Protein AF-A0A3M1A1V9-F1 (afdb_monomer_lite)

Secondary structure (DSSP, 8-state):
---EEEES------HHHHHHHHHTT--EEEE-TT-SS-EEE-PPPP--SS-HHHHHHHHHH-HHHHHHHHHHHHHHHHHHTTTT----PPPPSS--HHHHHHHHHHHHHHHHHHHHHHHT-TT--TTSSSHHHHHHHHHHHHHHHHHHHHHHHTT--TT--SSS--SSS-HHHHHHHHHHHHHHHHHHHHHHHHSSSTTT-TTHHHHHHHHHHHHHHSEEEETTTTEEEEHHHHHHHHHHHHHHHHTTSSSS-----------SPPP--S---SEEEPSSSTHHHHHHHHHHHHHHHHS---

Radius of gyration: 19.52 Å; chains: 1; bounding box: 45×52×50 Å

Foldseek 3Di:
DAAAEAAEDDDDDDPVNLVVCQVVQHKYWYYYPPDPAIDIRGHDFDPDPQQLAVLLVVLQVDQLSLLQLLQQLLVLLVVLQCLQVVDADGDDSPDGLVVSVVSVVVVVVVSQCSLCVVLVNNPDGLPDDFLLNVLLVLVLSVQLRLLVSLCRVLRYQQQRASNDDRDPHSRNSVSLSSSNSSVLSLLLSVLSVVDDPSRPDNCSSVVSVVSVVVQQQAWAAWQQQRFTDGVSQQSNVQSQLSSCVSSVVDPGRHRTHRDADDPDDHDDGPDDTPGGHDDPDCSNVVNNVRNVVVVVSSHPPD

Sequence (302 aa):
MSSIMIYGDYGQLPANILEHICKKGIPIIIHRRNVAKPIYICSPLRADIQDTISKQMIFRANGHKVRHIARQIIKAKFKAMKWLIPNYELPTKEMTLKEIRQLEALHAKRYWSEYYKKLGFKKSKRRENGMIASSLNALSKFLSGIVLRWITYHHLSPFHGFLHVTTDYPALVYDLMEPYRGHFELIAFKQFKTVKDPDQNKGVVGMVINAAKEGLNENIYTGLTRQIVTRHELYHGIVLSLKNYLLGNQRSFMIPTVDQPNGGRPKKVCFRLYGRQAGKTDFWQKAREAADAENKRNSLSE

Structure (mmCIF, N/CA/C/O backbone):
data_AF-A0A3M1A1V9-F1
#
_entry.id   AF-A0A3M1A1V9-F1
#
loop_
_atom_site.group_PDB
_atom_site.id
_atom_site.type_symbol
_atom_site.label_atom_id
_atom_site.label_alt_id
_atom_site.label_comp_id
_atom_site.label_asym_id
_atom_site.label_entity_id
_atom_site.label_seq_id
_atom_site.pdbx_PDB_ins_code
_atom_site.Cartn_x
_atom_site.Cartn_y
_atom_site.Cartn_z
_atom_site.occupancy
_atom_site.B_iso_or_equiv
_atom_site.auth_seq_id
_atom_site.auth_comp_id
_atom_site.auth_asym_id
_atom_site.auth_atom_id
_atom_site.pdbx_PDB_model_num
ATOM 1 N N . MET A 1 1 ? -3.072 -16.835 -5.367 1.00 53.12 1 MET A N 1
ATOM 2 C CA . MET A 1 1 ? -1.791 -17.496 -5.011 1.00 53.12 1 MET A CA 1
ATOM 3 C C . MET A 1 1 ? -1.391 -17.086 -3.594 1.00 53.12 1 MET A C 1
ATOM 5 O O . MET A 1 1 ? -1.541 -15.912 -3.271 1.00 53.12 1 MET A O 1
ATOM 9 N N . SER A 1 2 ? -0.946 -18.023 -2.751 1.00 67.75 2 SER A N 1
ATOM 10 C CA . SER A 1 2 ? -0.776 -17.852 -1.290 1.00 67.75 2 SER A CA 1
ATOM 11 C C . SER A 1 2 ? 0.700 -17.682 -0.883 1.00 67.75 2 SER A C 1
ATOM 13 O O . SER A 1 2 ? 1.586 -18.032 -1.653 1.00 67.75 2 SER A O 1
ATOM 15 N N . SER A 1 3 ? 0.976 -17.108 0.293 1.00 80.06 3 SER A N 1
ATOM 16 C CA . SER A 1 3 ? 2.296 -17.137 0.959 1.00 80.06 3 SER A CA 1
ATOM 17 C C . SER A 1 3 ? 2.170 -17.870 2.292 1.00 80.06 3 SER A C 1
ATOM 19 O O . SER A 1 3 ? 1.064 -17.977 2.825 1.00 80.06 3 SER A O 1
ATOM 21 N N . ILE A 1 4 ? 3.287 -18.365 2.829 1.00 85.12 4 ILE A N 1
ATOM 22 C CA . ILE A 1 4 ? 3.311 -19.036 4.132 1.00 85.12 4 ILE A CA 1
ATOM 23 C C . ILE A 1 4 ? 3.975 -18.094 5.134 1.00 85.12 4 ILE A C 1
ATOM 25 O O . ILE A 1 4 ? 5.157 -17.776 5.011 1.00 85.12 4 ILE A O 1
ATOM 29 N N . MET A 1 5 ? 3.207 -17.625 6.118 1.00 85.19 5 MET A N 1
ATOM 30 C CA . MET A 1 5 ? 3.736 -16.849 7.237 1.00 85.19 5 MET A CA 1
ATOM 31 C C . MET A 1 5 ? 3.787 -17.731 8.479 1.00 85.19 5 MET A C 1
ATOM 33 O O . MET A 1 5 ? 2.753 -18.186 8.961 1.00 85.19 5 MET A O 1
ATOM 37 N N . ILE A 1 6 ? 4.989 -17.934 9.002 1.00 87.44 6 ILE A N 1
ATOM 38 C CA . ILE A 1 6 ? 5.239 -18.645 10.251 1.00 87.44 6 ILE A CA 1
ATOM 39 C C . ILE A 1 6 ? 5.475 -17.587 11.324 1.00 87.44 6 ILE A C 1
ATOM 41 O O . ILE A 1 6 ? 6.457 -16.846 11.265 1.00 87.44 6 ILE A O 1
ATOM 45 N 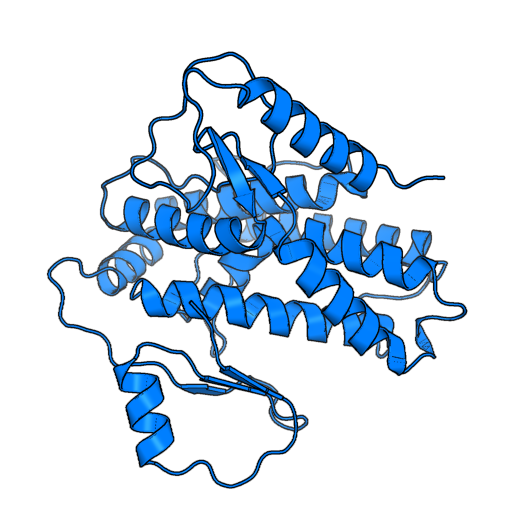N . TYR A 1 7 ? 4.551 -17.475 12.275 1.00 81.62 7 TYR A N 1
ATOM 46 C CA . TYR A 1 7 ? 4.603 -16.474 13.338 1.00 81.62 7 TYR A CA 1
ATOM 47 C C . TYR A 1 7 ? 4.759 -17.141 14.703 1.00 81.62 7 TYR A C 1
ATOM 49 O O . TYR A 1 7 ? 3.934 -17.966 15.080 1.00 81.62 7 TYR A O 1
ATOM 57 N N . GLY A 1 8 ? 5.775 -16.728 15.460 1.00 80.25 8 GLY A N 1
ATOM 58 C CA . GLY A 1 8 ? 6.066 -17.269 16.785 1.00 80.25 8 GLY A CA 1
ATOM 59 C C . GLY A 1 8 ? 7.116 -18.373 16.748 1.00 80.25 8 GLY A C 1
ATOM 60 O O . GLY A 1 8 ? 8.060 -18.312 15.955 1.00 80.25 8 GLY A O 1
ATOM 61 N N . ASP A 1 9 ? 6.978 -19.326 17.665 1.00 79.94 9 ASP A N 1
ATOM 62 C CA . ASP A 1 9 ? 7.854 -20.489 17.731 1.00 79.94 9 ASP A CA 1
ATOM 63 C C . ASP A 1 9 ? 7.359 -21.582 16.777 1.00 79.94 9 ASP A C 1
ATOM 65 O O . ASP A 1 9 ? 6.155 -21.721 16.556 1.00 79.94 9 ASP A O 1
ATOM 69 N N . TYR A 1 10 ? 8.280 -22.313 16.160 1.00 82.44 10 TYR A N 1
ATOM 70 C CA . TYR A 1 10 ? 7.957 -23.348 15.177 1.00 82.44 10 TYR A CA 1
ATOM 71 C C . TYR A 1 10 ? 8.987 -24.476 15.238 1.00 82.44 10 TYR A C 1
ATOM 73 O O . TYR A 1 10 ? 10.160 -24.235 15.526 1.00 82.44 10 TYR A O 1
ATOM 81 N N . GLY A 1 11 ? 8.537 -25.704 14.967 1.00 85.31 11 GLY A N 1
ATOM 82 C CA . GLY A 1 11 ? 9.391 -26.892 14.945 1.00 85.31 11 GLY A CA 1
ATOM 83 C C . GLY A 1 11 ? 10.348 -26.932 13.751 1.00 85.31 11 GLY A C 1
ATOM 84 O O . GLY A 1 11 ? 10.406 -26.012 12.935 1.00 85.31 11 GLY A O 1
ATOM 85 N N . GLN A 1 12 ? 11.102 -28.022 13.622 1.00 86.00 12 GLN A N 1
ATOM 86 C CA . GLN A 1 12 ? 11.970 -28.218 12.462 1.00 86.00 12 GLN A CA 1
ATOM 87 C C . GLN A 1 12 ? 11.138 -28.266 11.171 1.00 86.00 12 GLN A C 1
ATOM 89 O O . GLN A 1 12 ? 10.137 -28.976 11.097 1.00 86.00 12 GLN A O 1
ATOM 94 N N . LEU A 1 13 ? 11.556 -27.503 10.157 1.00 87.81 13 LEU A N 1
ATOM 95 C CA . LEU A 1 13 ? 10.987 -27.560 8.811 1.00 87.81 13 LEU A CA 1
ATOM 96 C C . LEU A 1 13 ? 11.847 -28.504 7.962 1.00 87.81 13 LEU A C 1
ATOM 98 O O . LEU A 1 13 ? 13.005 -28.170 7.698 1.00 87.81 13 LEU A O 1
ATOM 102 N N . PRO A 1 14 ? 11.313 -29.657 7.525 1.00 92.06 14 PRO A N 1
ATOM 103 C CA . PRO A 1 14 ? 12.025 -30.568 6.640 1.00 92.06 14 PRO A CA 1
ATOM 104 C C . PRO A 1 14 ? 12.518 -29.872 5.363 1.00 92.06 14 PRO A C 1
ATOM 106 O O . PRO A 1 14 ? 11.781 -29.107 4.732 1.00 92.06 14 PRO A O 1
ATOM 109 N N . ALA A 1 15 ? 13.758 -30.156 4.956 1.00 88.62 15 ALA A N 1
ATOM 110 C CA . ALA A 1 15 ? 14.378 -29.529 3.786 1.00 88.62 15 ALA A CA 1
ATOM 111 C C . ALA A 1 15 ? 13.583 -29.784 2.493 1.00 88.62 15 ALA A C 1
ATOM 113 O O . ALA A 1 15 ? 13.368 -28.865 1.706 1.00 88.62 15 ALA A O 1
ATOM 114 N N . ASN A 1 16 ? 13.049 -30.995 2.318 1.00 91.62 16 ASN A N 1
ATOM 115 C CA . ASN A 1 16 ? 12.210 -31.356 1.172 1.00 91.62 16 ASN A CA 1
ATOM 116 C C . ASN A 1 16 ? 10.932 -30.499 1.066 1.00 91.62 16 ASN A C 1
ATOM 118 O O . ASN A 1 16 ? 10.507 -30.160 -0.040 1.00 91.62 16 ASN A O 1
ATOM 122 N N . ILE A 1 17 ? 10.332 -30.106 2.195 1.00 89.75 17 ILE A N 1
ATOM 123 C CA . ILE A 1 17 ? 9.175 -29.203 2.222 1.00 89.75 17 ILE A CA 1
ATOM 124 C C . ILE A 1 17 ? 9.597 -27.801 1.776 1.00 89.75 17 ILE A C 1
ATOM 126 O O . ILE A 1 17 ? 8.945 -27.218 0.908 1.00 89.75 17 ILE A O 1
ATOM 130 N N . LEU A 1 18 ? 10.701 -27.274 2.317 1.00 88.00 18 LEU A N 1
ATOM 131 C CA . LEU A 1 18 ? 11.241 -25.967 1.923 1.00 88.00 18 LEU A CA 1
ATOM 132 C C . LEU A 1 18 ? 11.556 -25.926 0.423 1.00 88.00 18 LEU A C 1
ATOM 134 O O . LEU A 1 18 ? 11.154 -24.991 -0.268 1.00 88.00 18 LEU A O 1
ATOM 138 N N . GLU A 1 19 ? 12.203 -26.966 -0.101 1.00 85.38 19 GLU A N 1
ATOM 139 C CA . GLU A 1 19 ? 12.483 -27.099 -1.528 1.00 85.38 19 GLU A CA 1
ATOM 140 C C . GLU A 1 19 ? 11.210 -27.130 -2.369 1.00 85.38 19 GLU A C 1
ATOM 142 O O . GLU A 1 19 ? 11.144 -26.455 -3.396 1.00 85.38 19 GLU A O 1
ATOM 147 N N . HIS A 1 20 ? 10.191 -27.890 -1.957 1.00 86.50 20 HIS A N 1
ATOM 148 C CA . HIS A 1 20 ? 8.934 -27.961 -2.696 1.00 86.50 20 HIS A CA 1
ATOM 149 C C . HIS A 1 20 ? 8.231 -26.599 -2.727 1.00 86.50 20 HIS A C 1
ATOM 151 O O . HIS A 1 20 ? 7.786 -26.151 -3.785 1.00 86.50 20 HIS A O 1
ATOM 157 N N . ILE A 1 21 ? 8.189 -25.902 -1.590 1.00 86.31 21 ILE A N 1
ATOM 158 C CA . ILE A 1 21 ? 7.619 -24.557 -1.464 1.00 86.31 21 ILE A CA 1
ATOM 159 C C . ILE A 1 21 ? 8.374 -23.564 -2.368 1.00 86.31 21 ILE A C 1
ATOM 161 O O . ILE A 1 21 ? 7.750 -22.843 -3.155 1.00 86.31 21 ILE A O 1
ATOM 165 N N . CYS A 1 22 ? 9.710 -23.590 -2.342 1.00 81.75 22 CYS A N 1
ATOM 166 C CA . CYS A 1 22 ? 10.561 -22.770 -3.204 1.00 81.75 22 CYS A CA 1
ATOM 167 C C . CYS A 1 22 ? 10.384 -23.107 -4.694 1.00 81.75 22 CYS A C 1
ATOM 169 O O . CYS A 1 22 ? 10.270 -22.197 -5.515 1.00 81.75 22 CYS A O 1
ATOM 171 N N . LYS A 1 23 ? 10.291 -24.386 -5.075 1.00 81.44 23 LYS A N 1
ATOM 172 C CA . LYS A 1 23 ? 10.020 -24.809 -6.464 1.00 81.44 23 LYS A CA 1
ATOM 173 C C . LYS A 1 23 ? 8.667 -24.296 -6.965 1.00 81.44 23 LYS A C 1
ATOM 175 O O . LYS A 1 23 ? 8.531 -23.978 -8.143 1.00 81.44 23 LYS A O 1
ATOM 180 N N . LYS A 1 24 ? 7.677 -24.170 -6.076 1.00 81.19 24 LYS A N 1
ATOM 181 C CA . LYS A 1 24 ? 6.351 -23.609 -6.384 1.00 81.19 24 LYS A CA 1
ATOM 182 C C . LYS A 1 24 ? 6.307 -22.077 -6.385 1.00 81.19 24 LYS A C 1
ATOM 184 O O . LYS A 1 24 ? 5.248 -21.516 -6.655 1.00 81.19 24 LYS A O 1
ATOM 189 N N . GLY A 1 25 ? 7.417 -21.390 -6.105 1.00 74.50 25 GLY A N 1
ATOM 190 C CA . GLY A 1 25 ? 7.444 -19.925 -6.093 1.00 74.50 25 GLY A CA 1
ATOM 191 C C . GLY A 1 25 ? 6.727 -19.303 -4.893 1.00 74.50 25 GLY A C 1
ATOM 192 O O . GLY A 1 25 ? 6.352 -18.135 -4.961 1.00 74.50 25 GLY A O 1
ATOM 193 N N . ILE A 1 26 ? 6.475 -20.073 -3.829 1.00 81.81 26 ILE A N 1
ATOM 194 C CA . ILE A 1 26 ? 5.724 -19.626 -2.652 1.00 81.81 26 ILE A CA 1
ATOM 195 C C . ILE A 1 26 ? 6.720 -19.079 -1.620 1.00 81.81 26 ILE A C 1
ATOM 197 O O . ILE A 1 26 ? 7.543 -19.837 -1.117 1.00 81.81 26 ILE A O 1
ATOM 201 N N . PRO A 1 27 ? 6.670 -17.789 -1.257 1.00 83.94 27 PRO A N 1
ATOM 202 C CA . PRO A 1 27 ? 7.594 -17.243 -0.268 1.00 83.94 27 PRO A CA 1
ATOM 203 C C . PRO A 1 27 ? 7.210 -17.665 1.147 1.00 83.94 27 PRO A C 1
ATOM 205 O O . PRO A 1 27 ? 6.023 -17.661 1.505 1.00 83.94 27 PRO A O 1
ATOM 208 N N . ILE A 1 28 ? 8.227 -17.971 1.951 1.00 88.06 28 ILE A N 1
ATOM 209 C CA . ILE A 1 28 ? 8.086 -18.251 3.380 1.00 88.06 28 ILE A CA 1
ATOM 210 C C . ILE A 1 28 ? 8.602 -17.049 4.156 1.00 88.06 28 ILE A C 1
ATOM 212 O O . ILE A 1 28 ? 9.712 -16.561 3.932 1.00 88.06 28 ILE A O 1
ATOM 216 N N . ILE A 1 29 ? 7.777 -16.574 5.080 1.00 86.38 29 ILE A N 1
ATOM 217 C CA . ILE A 1 29 ? 8.073 -15.432 5.933 1.00 86.38 29 ILE A CA 1
ATOM 218 C C . ILE A 1 29 ? 8.051 -15.917 7.365 1.00 86.38 29 ILE A C 1
ATOM 220 O O . ILE A 1 29 ? 7.005 -16.310 7.875 1.00 86.38 29 ILE A O 1
ATOM 224 N N . ILE A 1 30 ? 9.204 -15.876 8.014 1.00 88.12 30 ILE A N 1
ATOM 225 C CA . ILE A 1 30 ? 9.359 -16.348 9.380 1.00 88.12 30 ILE A CA 1
ATOM 226 C C . ILE A 1 30 ? 9.518 -15.141 10.291 1.00 88.12 30 ILE A C 1
ATOM 228 O O . ILE A 1 30 ? 10.455 -14.353 10.155 1.00 88.12 30 ILE A O 1
ATOM 232 N N . HIS A 1 31 ? 8.610 -15.011 11.250 1.00 82.56 31 HIS A N 1
ATOM 233 C CA . HIS A 1 31 ? 8.634 -13.955 12.242 1.00 82.56 31 HIS A CA 1
ATOM 234 C C . HIS A 1 31 ? 8.739 -14.543 13.651 1.00 82.56 31 HIS A C 1
ATOM 236 O O . HIS A 1 31 ? 7.770 -15.079 14.185 1.00 82.56 31 HIS A O 1
ATOM 242 N N . ARG A 1 32 ? 9.889 -14.355 14.306 1.00 80.56 32 ARG A N 1
ATOM 243 C CA . ARG A 1 32 ? 10.117 -14.776 15.698 1.00 80.56 32 ARG A CA 1
ATOM 244 C C . ARG A 1 32 ? 9.967 -13.611 16.674 1.00 80.56 32 ARG A C 1
ATOM 246 O O . ARG A 1 32 ? 10.198 -12.461 16.314 1.00 80.56 32 ARG A O 1
ATOM 253 N N . ARG A 1 33 ? 9.593 -13.907 17.925 1.00 69.56 33 ARG A N 1
ATOM 254 C CA . ARG A 1 33 ? 9.428 -12.893 18.985 1.00 69.56 33 ARG A CA 1
ATOM 255 C C . ARG A 1 33 ? 10.745 -12.176 19.317 1.00 69.56 33 ARG A C 1
ATOM 257 O O . ARG A 1 33 ? 10.725 -10.974 19.544 1.00 69.56 33 ARG A O 1
ATOM 264 N N . ASN A 1 34 ? 11.865 -12.903 19.258 1.00 74.06 34 ASN A N 1
ATOM 265 C CA . ASN A 1 34 ? 13.198 -12.412 19.634 1.00 74.06 34 ASN A CA 1
ATOM 266 C C . ASN A 1 34 ? 14.075 -12.021 18.434 1.00 74.06 34 ASN A C 1
ATOM 268 O O . ASN A 1 34 ? 15.239 -11.679 18.609 1.00 74.06 34 ASN A O 1
ATOM 272 N N . VAL A 1 35 ? 13.542 -12.076 17.210 1.00 74.19 35 VAL A N 1
ATOM 273 C CA . VAL A 1 35 ? 14.272 -11.636 16.017 1.00 74.19 35 VAL A CA 1
ATOM 274 C C . VAL A 1 35 ? 13.652 -10.324 15.563 1.00 74.19 35 VAL A C 1
ATOM 276 O O . VAL A 1 35 ? 12.485 -10.273 15.180 1.00 74.19 35 VAL A O 1
ATOM 279 N N . ALA A 1 36 ? 14.439 -9.248 15.617 1.00 62.25 36 ALA A N 1
ATOM 280 C CA . ALA A 1 36 ? 13.972 -7.903 15.278 1.00 62.25 36 ALA A CA 1
ATOM 281 C C . ALA A 1 36 ? 13.490 -7.787 13.821 1.00 62.25 36 ALA A C 1
ATOM 283 O O . ALA A 1 36 ? 12.680 -6.916 13.499 1.00 62.25 36 ALA A O 1
ATOM 284 N N . LYS A 1 37 ? 13.981 -8.667 12.940 1.00 69.81 37 LYS A N 1
ATOM 285 C CA . LYS A 1 37 ? 13.655 -8.687 11.515 1.00 69.81 37 LYS A CA 1
ATOM 286 C C . LYS A 1 37 ? 13.072 -10.037 11.099 1.00 69.81 37 LYS A C 1
ATOM 288 O O . LYS A 1 37 ? 13.579 -11.072 11.522 1.00 69.81 37 LYS A O 1
ATOM 293 N N . PRO A 1 38 ? 12.033 -10.047 10.255 1.00 78.50 38 PRO A N 1
ATOM 294 C CA . PRO A 1 38 ? 11.556 -11.284 9.652 1.00 78.50 38 PRO A CA 1
ATOM 295 C C . PRO A 1 38 ? 12.635 -11.912 8.758 1.00 78.50 38 PRO A C 1
ATOM 297 O O . PRO A 1 38 ? 13.367 -11.202 8.066 1.00 78.50 38 PRO A O 1
ATOM 300 N N . ILE A 1 39 ? 12.701 -13.243 8.763 1.00 82.88 39 ILE A N 1
ATOM 301 C CA . ILE A 1 39 ? 13.525 -14.035 7.845 1.00 82.88 39 ILE A CA 1
ATOM 302 C C . ILE A 1 39 ? 12.673 -14.354 6.617 1.00 82.88 39 ILE A C 1
ATOM 304 O O . ILE A 1 39 ? 11.511 -14.750 6.741 1.00 82.88 39 ILE A O 1
ATOM 308 N N . TYR A 1 40 ? 13.261 -14.189 5.437 1.00 80.38 40 TYR A N 1
ATOM 309 C CA . TYR A 1 40 ? 12.593 -14.406 4.162 1.00 80.38 40 TYR A CA 1
ATOM 310 C C . TYR A 1 40 ? 13.277 -15.532 3.399 1.00 80.38 40 TYR A C 1
ATOM 312 O O . TYR A 1 40 ? 14.468 -15.441 3.109 1.00 80.38 40 TYR A O 1
ATOM 320 N N . ILE A 1 41 ? 12.516 -16.571 3.059 1.00 83.25 41 ILE A N 1
ATOM 321 C CA . ILE A 1 41 ? 12.965 -17.654 2.183 1.00 83.25 41 ILE A CA 1
ATOM 322 C C . ILE A 1 41 ? 12.177 -17.529 0.882 1.00 83.25 41 ILE A C 1
ATOM 324 O O . ILE A 1 41 ? 10.947 -17.626 0.864 1.00 83.25 41 ILE A O 1
ATOM 328 N N . CYS A 1 42 ? 12.902 -17.264 -0.200 1.00 76.44 42 CYS A N 1
ATOM 329 C CA . CYS A 1 42 ? 12.359 -16.997 -1.525 1.00 76.44 42 CYS A CA 1
ATOM 330 C C . CYS A 1 42 ? 13.034 -17.909 -2.551 1.00 76.44 42 CYS A C 1
ATOM 332 O O . CYS A 1 42 ? 14.194 -18.284 -2.388 1.00 76.44 42 CYS A O 1
ATOM 334 N N . SER A 1 43 ? 12.322 -18.228 -3.629 1.00 70.56 43 SER A N 1
ATOM 335 C CA . SER A 1 43 ? 12.881 -18.953 -4.772 1.00 70.56 43 SER A CA 1
ATOM 336 C C . SER A 1 43 ? 14.054 -18.189 -5.402 1.00 70.56 43 SER A C 1
ATOM 338 O O . SER A 1 43 ? 14.038 -16.952 -5.390 1.00 70.56 43 SER A O 1
ATOM 340 N N . PRO A 1 44 ? 15.044 -18.894 -5.981 1.00 67.19 44 PRO A N 1
ATOM 341 C CA . PRO A 1 44 ? 16.155 -18.252 -6.671 1.00 67.19 44 PRO A CA 1
ATOM 342 C C . PRO A 1 44 ? 15.664 -17.397 -7.845 1.00 67.19 44 PRO A C 1
ATOM 344 O O . PRO A 1 44 ? 14.620 -17.662 -8.450 1.00 67.19 44 PRO A O 1
ATOM 347 N N . LEU A 1 45 ? 16.442 -16.362 -8.159 1.00 63.12 45 LEU A N 1
ATOM 348 C CA . LEU A 1 45 ? 16.205 -15.495 -9.306 1.00 63.12 45 LEU A CA 1
ATOM 349 C C . LEU A 1 45 ? 16.360 -16.311 -10.593 1.00 63.12 45 LEU A C 1
ATOM 351 O O . LEU A 1 45 ? 17.350 -17.020 -10.766 1.00 63.12 45 LEU A O 1
ATOM 355 N N . ARG A 1 46 ? 15.379 -16.224 -11.495 1.00 61.62 46 ARG A N 1
ATOM 356 C CA . ARG A 1 46 ? 15.522 -16.772 -12.846 1.00 61.62 46 ARG A CA 1
ATOM 357 C C . ARG A 1 46 ? 16.384 -15.812 -13.660 1.00 61.62 46 ARG A C 1
ATOM 359 O O . ARG A 1 46 ? 16.151 -14.609 -13.613 1.00 61.62 46 ARG A O 1
ATOM 366 N N . ALA A 1 47 ? 17.340 -16.345 -14.417 1.00 54.94 47 ALA A N 1
ATOM 367 C CA . ALA A 1 47 ? 17.972 -15.607 -15.504 1.00 54.94 47 ALA A CA 1
ATOM 368 C C . ALA A 1 47 ? 16.932 -15.467 -16.628 1.00 54.94 47 ALA A C 1
ATOM 370 O O . ALA A 1 47 ? 16.801 -16.350 -17.472 1.00 54.94 47 ALA A O 1
ATOM 371 N N . ASP A 1 48 ? 16.093 -14.434 -16.559 1.00 60.25 48 ASP A N 1
ATOM 372 C CA . ASP A 1 48 ? 15.109 -14.130 -17.594 1.00 60.25 48 ASP A CA 1
ATOM 373 C C . ASP A 1 48 ? 15.598 -12.999 -18.518 1.00 60.25 48 ASP A C 1
ATOM 375 O O . ASP A 1 48 ? 16.549 -12.277 -18.229 1.00 60.25 48 ASP A O 1
ATOM 379 N N . ILE A 1 49 ? 14.940 -12.860 -19.672 1.00 57.22 49 ILE A N 1
ATOM 380 C CA . ILE A 1 49 ? 15.209 -11.811 -20.675 1.00 57.22 49 ILE A CA 1
ATOM 381 C C . ILE A 1 49 ? 14.793 -10.414 -20.154 1.00 57.22 49 ILE A C 1
ATOM 383 O O . ILE A 1 49 ? 15.123 -9.388 -20.747 1.00 57.22 49 ILE A O 1
ATOM 387 N N . GLN A 1 50 ? 14.052 -10.347 -19.046 1.00 73.56 50 GLN A N 1
ATOM 388 C CA . GLN A 1 50 ? 13.441 -9.135 -18.507 1.00 73.56 50 GLN A CA 1
ATOM 389 C C . GLN A 1 50 ? 14.061 -8.806 -17.150 1.00 73.56 50 GLN A C 1
ATOM 391 O O . GLN A 1 50 ? 13.360 -8.805 -16.143 1.00 73.56 50 GLN A O 1
ATOM 396 N N . ASP A 1 51 ? 15.357 -8.480 -17.154 1.00 83.94 51 ASP A N 1
ATOM 397 C CA . ASP A 1 51 ? 16.168 -8.202 -15.963 1.00 83.94 51 ASP A CA 1
ATOM 398 C C . ASP A 1 51 ? 15.635 -7.013 -15.134 1.00 83.94 51 ASP A C 1
ATOM 400 O O . ASP A 1 51 ? 16.089 -5.865 -15.212 1.00 83.94 51 ASP A O 1
ATOM 404 N N . THR A 1 52 ? 14.619 -7.289 -14.321 1.00 88.31 52 THR A N 1
ATOM 405 C CA . THR A 1 52 ? 13.918 -6.309 -13.496 1.00 88.31 52 THR A CA 1
ATOM 406 C C . THR A 1 52 ? 14.802 -5.766 -12.386 1.00 88.31 52 THR A C 1
ATOM 408 O O . THR A 1 52 ? 14.613 -4.619 -11.980 1.00 88.31 52 THR A O 1
ATOM 411 N N . ILE A 1 53 ? 15.777 -6.545 -11.911 1.00 88.19 53 ILE A N 1
ATOM 412 C CA . ILE A 1 53 ? 16.666 -6.154 -10.815 1.00 88.19 53 ILE A CA 1
ATOM 413 C C . ILE A 1 53 ? 17.682 -5.134 -11.300 1.00 88.19 53 ILE A C 1
ATOM 415 O O . ILE A 1 53 ? 17.778 -4.062 -10.697 1.00 88.19 53 ILE A O 1
ATOM 419 N N . SER A 1 54 ? 18.371 -5.383 -12.415 1.00 89.31 54 SER A N 1
ATOM 420 C CA . SER A 1 54 ? 19.295 -4.385 -12.958 1.00 89.31 54 SER A CA 1
ATOM 421 C C . SER A 1 54 ? 18.553 -3.108 -13.333 1.00 89.31 54 SER A C 1
ATOM 423 O O . SER A 1 54 ? 19.014 -2.011 -13.016 1.00 89.31 54 SER A O 1
ATOM 425 N N . LYS A 1 55 ? 17.345 -3.204 -13.913 1.00 93.56 55 LYS A N 1
ATOM 426 C CA . LYS A 1 55 ? 16.514 -2.013 -14.174 1.00 93.56 55 LYS A CA 1
ATOM 427 C C . LYS A 1 55 ? 16.132 -1.281 -12.888 1.00 93.56 55 LYS A C 1
ATOM 429 O O . LYS A 1 55 ? 16.178 -0.051 -12.859 1.00 93.56 55 LYS A O 1
ATOM 434 N N . GLN A 1 56 ? 15.803 -2.002 -11.818 1.00 94.69 56 GLN A N 1
ATOM 435 C CA . GLN A 1 56 ? 15.531 -1.417 -10.506 1.00 94.69 56 GLN A CA 1
ATOM 436 C C . GLN A 1 56 ? 16.755 -0.666 -9.964 1.00 94.69 56 GLN A C 1
ATOM 438 O O . GLN A 1 56 ? 16.614 0.473 -9.518 1.00 94.69 56 GLN A O 1
ATOM 443 N N . MET A 1 57 ? 17.951 -1.255 -10.056 1.00 91.88 57 MET A N 1
ATOM 444 C CA . MET A 1 57 ? 19.208 -0.625 -9.637 1.00 91.88 57 MET A CA 1
ATOM 445 C C . MET A 1 57 ? 19.526 0.627 -10.469 1.00 91.88 57 MET A C 1
ATOM 447 O O . MET A 1 57 ? 19.815 1.678 -9.899 1.00 91.88 57 MET A O 1
ATOM 451 N N . ILE A 1 58 ? 19.371 0.565 -11.796 1.00 94.88 58 ILE A N 1
ATOM 452 C CA . ILE A 1 58 ? 19.566 1.711 -12.702 1.00 94.88 58 ILE A CA 1
ATOM 453 C C . ILE A 1 58 ? 18.597 2.851 -12.365 1.00 94.88 58 ILE A C 1
ATOM 455 O O . ILE A 1 58 ? 19.000 4.009 -12.244 1.00 94.88 58 ILE A O 1
ATOM 459 N N . PHE A 1 59 ? 17.308 2.550 -12.172 1.00 96.81 59 PHE A N 1
ATOM 460 C CA . PHE A 1 59 ? 16.318 3.571 -11.809 1.00 96.81 59 PHE A CA 1
ATOM 461 C C . PHE A 1 59 ? 16.616 4.186 -10.449 1.00 96.81 59 PHE A C 1
ATOM 463 O O . PHE A 1 59 ? 16.318 5.359 -10.236 1.00 96.81 59 PHE A O 1
ATOM 470 N N . ARG A 1 60 ? 17.200 3.407 -9.541 1.00 94.44 60 ARG A N 1
ATOM 471 C CA . ARG A 1 60 ? 17.578 3.859 -8.211 1.00 94.44 60 ARG A CA 1
ATOM 472 C C . ARG A 1 60 ? 18.813 4.759 -8.215 1.00 94.44 60 ARG A C 1
ATOM 474 O O . ARG A 1 60 ? 18.855 5.717 -7.450 1.00 94.44 60 ARG A O 1
ATOM 481 N N . ALA A 1 61 ? 19.777 4.499 -9.093 1.00 94.62 61 ALA A N 1
ATOM 482 C CA . ALA A 1 61 ? 20.910 5.396 -9.317 1.00 94.62 61 ALA A CA 1
ATOM 483 C C . ALA A 1 61 ? 20.469 6.728 -9.960 1.00 94.62 61 ALA A C 1
ATOM 485 O O . ALA A 1 61 ? 21.106 7.764 -9.777 1.00 94.62 61 ALA A O 1
ATOM 486 N N . ASN A 1 62 ? 19.340 6.736 -10.678 1.00 96.56 62 ASN A N 1
ATOM 487 C CA . ASN A 1 62 ? 18.805 7.934 -11.314 1.00 96.56 62 ASN A CA 1
ATOM 488 C C . ASN A 1 62 ? 17.933 8.772 -10.356 1.00 96.56 62 ASN A C 1
ATOM 490 O O . ASN A 1 62 ? 16.755 8.482 -10.124 1.00 96.56 62 ASN A O 1
ATOM 494 N N . GLY A 1 63 ? 18.473 9.899 -9.885 1.00 94.88 63 GLY A N 1
ATOM 495 C CA . GLY A 1 63 ? 17.779 10.797 -8.957 1.00 94.88 63 GLY A CA 1
ATOM 496 C C . GLY A 1 63 ? 16.402 11.289 -9.434 1.00 94.88 63 GLY A C 1
ATOM 497 O O . GLY A 1 63 ? 15.485 11.411 -8.622 1.00 94.88 63 GLY A O 1
ATOM 498 N N . HIS A 1 64 ? 16.195 11.522 -10.736 1.00 96.44 64 HIS A N 1
ATOM 499 C CA . HIS A 1 64 ? 14.889 11.950 -11.259 1.00 96.44 64 HIS A CA 1
ATOM 500 C C . HIS A 1 64 ? 13.845 10.833 -11.179 1.00 96.44 64 HIS A C 1
ATOM 502 O O . HIS A 1 64 ? 12.691 11.083 -10.815 1.00 96.44 64 HIS A O 1
ATOM 508 N N . LYS A 1 65 ? 14.240 9.595 -11.497 1.00 97.25 65 LYS A N 1
ATOM 509 C CA . LYS A 1 65 ? 13.359 8.419 -11.449 1.00 97.25 65 LYS A CA 1
ATOM 510 C C . LYS A 1 65 ? 12.984 8.069 -10.010 1.00 97.25 65 LYS A C 1
ATOM 512 O O . LYS A 1 65 ? 11.799 7.862 -9.746 1.00 97.25 65 LYS A O 1
ATOM 517 N N . VAL A 1 66 ? 13.947 8.106 -9.085 1.00 97.06 66 VAL A N 1
ATOM 518 C CA . VAL A 1 66 ? 13.712 7.928 -7.641 1.00 97.06 66 VAL A CA 1
ATOM 519 C C . VAL A 1 66 ? 12.705 8.946 -7.120 1.00 97.06 66 VAL A C 1
ATOM 521 O O . VAL A 1 66 ? 11.690 8.562 -6.539 1.00 97.06 66 VAL A O 1
ATOM 524 N N . ARG A 1 67 ? 12.932 10.243 -7.381 1.00 97.62 67 ARG A N 1
ATOM 525 C CA . ARG A 1 67 ? 12.010 11.309 -6.956 1.00 97.62 67 ARG A CA 1
ATOM 526 C C . ARG A 1 67 ? 10.624 11.117 -7.559 1.00 97.62 67 ARG A C 1
ATOM 528 O O . ARG A 1 67 ? 9.631 11.248 -6.853 1.00 97.62 67 ARG A O 1
ATOM 535 N N . HIS A 1 68 ? 10.526 10.755 -8.841 1.00 98.00 68 HIS A N 1
ATOM 536 C CA . HIS A 1 68 ? 9.234 10.462 -9.465 1.00 98.00 68 HIS A CA 1
ATOM 537 C C . HIS A 1 68 ? 8.478 9.348 -8.736 1.00 98.00 68 HIS A C 1
ATOM 539 O O . HIS A 1 68 ? 7.317 9.554 -8.388 1.00 98.00 68 HIS A O 1
ATOM 545 N N . ILE A 1 69 ? 9.124 8.208 -8.475 1.00 98.38 69 ILE A N 1
ATOM 546 C CA . ILE A 1 69 ? 8.498 7.066 -7.792 1.00 98.38 69 ILE A CA 1
ATOM 547 C C . ILE A 1 69 ? 8.082 7.449 -6.366 1.00 98.38 69 ILE A C 1
ATOM 549 O O . ILE A 1 69 ? 6.919 7.264 -6.005 1.00 98.38 69 ILE A O 1
ATOM 553 N N . ALA A 1 70 ? 8.984 8.065 -5.595 1.00 98.25 70 ALA A N 1
ATOM 554 C CA . ALA A 1 70 ? 8.716 8.505 -4.227 1.00 98.25 70 ALA A CA 1
ATOM 555 C C . ALA A 1 70 ? 7.510 9.458 -4.148 1.00 98.25 70 ALA A C 1
ATOM 557 O O . ALA A 1 70 ? 6.636 9.287 -3.301 1.00 98.25 70 ALA A O 1
ATOM 558 N N . ARG A 1 71 ? 7.391 10.413 -5.082 1.00 98.31 71 ARG A N 1
ATOM 559 C CA . ARG A 1 71 ? 6.229 11.316 -5.145 1.00 98.31 71 ARG A CA 1
ATOM 560 C C . ARG A 1 71 ? 4.919 10.584 -5.375 1.00 98.31 71 ARG A C 1
ATOM 562 O O . ARG A 1 71 ? 3.921 10.953 -4.766 1.00 98.31 71 ARG A O 1
ATOM 569 N N . GLN A 1 72 ? 4.893 9.590 -6.264 1.00 98.25 72 GLN A N 1
ATOM 570 C CA . GLN A 1 72 ? 3.667 8.825 -6.510 1.00 98.25 72 GLN A CA 1
ATOM 571 C C . GLN A 1 72 ? 3.255 8.043 -5.261 1.00 98.25 72 GLN A C 1
ATOM 573 O O . GLN A 1 72 ? 2.077 8.067 -4.908 1.00 98.25 72 GLN A O 1
ATOM 578 N N . ILE A 1 73 ? 4.221 7.435 -4.560 1.00 98.56 73 ILE A N 1
ATOM 579 C CA . ILE A 1 73 ? 3.984 6.715 -3.299 1.00 98.56 73 ILE A CA 1
ATOM 580 C C . ILE A 1 73 ? 3.368 7.648 -2.255 1.00 98.56 73 ILE A C 1
ATOM 582 O O . ILE A 1 73 ? 2.303 7.343 -1.724 1.00 98.56 73 ILE A O 1
ATOM 586 N N . ILE A 1 74 ? 3.980 8.810 -2.006 1.00 98.25 74 ILE A N 1
ATOM 587 C CA . ILE A 1 74 ? 3.486 9.765 -1.003 1.00 98.25 74 ILE A CA 1
ATOM 588 C C . ILE A 1 74 ? 2.115 10.337 -1.377 1.00 98.25 74 ILE A C 1
ATOM 590 O O . ILE A 1 74 ? 1.230 10.400 -0.527 1.00 98.25 74 ILE A O 1
ATOM 594 N N . LYS A 1 75 ? 1.889 10.676 -2.654 1.00 97.81 75 LYS A N 1
ATOM 595 C 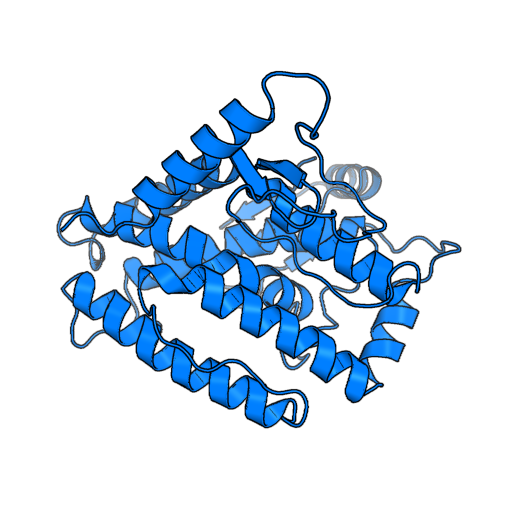CA . LYS A 1 75 ? 0.573 11.133 -3.136 1.00 97.81 75 LYS A CA 1
ATOM 596 C C . LYS A 1 75 ? -0.523 10.106 -2.849 1.00 97.81 75 LYS A C 1
ATOM 598 O O . LYS A 1 75 ? -1.599 10.473 -2.380 1.00 97.81 75 LYS A O 1
ATOM 603 N N . ALA A 1 76 ? -0.251 8.830 -3.117 1.00 98.00 76 ALA A N 1
ATOM 604 C CA . ALA A 1 76 ? -1.205 7.759 -2.861 1.00 98.00 76 ALA A CA 1
ATOM 605 C C . ALA A 1 76 ? -1.387 7.490 -1.355 1.00 98.00 76 ALA A C 1
ATOM 607 O O . ALA A 1 76 ? -2.522 7.354 -0.905 1.00 98.00 76 ALA A O 1
ATOM 608 N N . LYS A 1 77 ? -0.303 7.514 -0.566 1.00 98.00 77 LYS A N 1
ATOM 609 C CA . LYS A 1 77 ? -0.344 7.386 0.901 1.00 98.00 77 LYS A CA 1
ATOM 610 C C . LYS A 1 77 ? -1.242 8.448 1.535 1.00 98.00 77 LYS A C 1
ATOM 612 O O . LYS A 1 77 ? -2.125 8.113 2.320 1.00 98.00 77 LYS A O 1
ATOM 617 N N . PHE A 1 78 ? -1.048 9.720 1.183 1.00 97.62 78 PHE A N 1
ATOM 618 C CA . PHE A 1 78 ? -1.848 10.816 1.741 1.00 97.62 78 PHE A CA 1
ATOM 619 C C . PHE A 1 78 ? -3.320 10.691 1.348 1.00 97.62 78 PHE A C 1
ATOM 621 O O . PHE A 1 78 ? -4.196 10.845 2.194 1.00 97.62 78 PHE A O 1
ATOM 628 N N . LYS A 1 79 ? -3.602 10.280 0.104 1.00 96.00 79 LYS A N 1
ATOM 629 C CA . LYS A 1 79 ? -4.969 9.969 -0.331 1.00 96.00 79 LYS A CA 1
ATOM 630 C C . LYS A 1 79 ? -5.615 8.868 0.520 1.00 96.00 79 LYS A C 1
ATOM 632 O O . LYS A 1 79 ? -6.769 9.021 0.908 1.00 96.00 79 LYS A O 1
ATOM 637 N N . ALA A 1 80 ? -4.890 7.800 0.854 1.00 96.12 80 ALA A N 1
ATOM 638 C CA . ALA A 1 80 ? -5.401 6.729 1.714 1.00 96.12 80 ALA A CA 1
ATOM 639 C C . ALA A 1 80 ? -5.621 7.160 3.177 1.00 96.12 80 ALA A C 1
ATOM 641 O O . ALA A 1 80 ? -6.383 6.518 3.892 1.00 96.12 80 ALA A O 1
ATOM 642 N N . MET A 1 81 ? -4.981 8.244 3.626 1.00 96.62 81 MET A N 1
ATOM 643 C CA . MET A 1 81 ? -5.130 8.819 4.973 1.00 96.62 81 MET A CA 1
ATOM 644 C C . MET A 1 81 ? -6.172 9.952 5.042 1.00 96.62 81 MET A C 1
ATOM 646 O O . MET A 1 81 ? -6.418 10.503 6.120 1.00 96.62 81 MET A O 1
ATOM 650 N N . LYS A 1 82 ? -6.815 10.284 3.911 1.00 95.62 82 LYS A N 1
ATOM 651 C CA . LYS A 1 82 ? -7.764 11.402 3.785 1.00 95.62 82 LYS A CA 1
ATOM 652 C C . LYS A 1 82 ? -8.971 11.291 4.725 1.00 95.62 82 LYS A C 1
ATOM 654 O O . LYS A 1 82 ? -9.531 12.313 5.105 1.00 95.62 82 LYS A O 1
ATOM 659 N N . TRP A 1 83 ? -9.352 10.073 5.119 1.00 94.94 83 TRP A N 1
ATOM 660 C CA . TRP A 1 83 ? -10.456 9.826 6.057 1.00 94.94 83 TRP A CA 1
ATOM 661 C C . TRP A 1 83 ? -10.234 10.470 7.435 1.00 94.94 83 TRP A C 1
ATOM 663 O O . TRP A 1 83 ? -11.201 10.771 8.127 1.00 94.94 83 TRP A O 1
ATOM 673 N N . LEU A 1 84 ? -8.974 10.700 7.826 1.00 95.44 84 LEU A N 1
ATOM 674 C CA . LEU A 1 84 ? -8.623 11.338 9.095 1.00 95.44 84 LEU A CA 1
ATOM 675 C C . LEU A 1 84 ? -8.055 12.746 8.905 1.00 95.44 84 LEU A C 1
ATOM 677 O O . LEU A 1 84 ? -8.384 13.653 9.664 1.00 95.44 84 LEU A O 1
ATOM 681 N N . ILE A 1 85 ? -7.197 12.930 7.898 1.00 95.38 85 ILE A N 1
ATOM 682 C CA . ILE A 1 85 ? -6.561 14.211 7.578 1.00 95.38 85 ILE A CA 1
ATOM 683 C C . ILE A 1 85 ? -6.972 14.604 6.153 1.00 95.38 85 ILE A C 1
ATOM 685 O O . ILE A 1 85 ? -6.288 14.235 5.201 1.00 95.38 85 ILE A O 1
ATOM 689 N N . PRO A 1 86 ? -8.090 15.330 5.964 1.00 92.81 86 PRO A N 1
ATOM 690 C CA . PRO A 1 86 ? -8.606 15.625 4.626 1.00 92.81 86 PRO A CA 1
ATOM 691 C C . PRO A 1 86 ? -7.760 16.646 3.852 1.00 92.81 86 PRO A C 1
ATOM 693 O O . PRO A 1 86 ? -7.735 16.608 2.622 1.00 92.81 86 PRO A O 1
ATOM 696 N N . ASN A 1 87 ? -7.059 17.527 4.575 1.00 93.19 87 ASN A N 1
ATOM 697 C CA . ASN A 1 87 ? -6.253 18.612 4.021 1.00 93.19 87 ASN A CA 1
ATOM 698 C C . ASN A 1 87 ? -4.765 18.324 4.231 1.00 93.19 87 ASN A C 1
ATOM 700 O O . ASN A 1 87 ? -4.280 18.353 5.369 1.00 93.19 87 ASN A O 1
ATOM 704 N N . TYR A 1 88 ? -4.051 18.086 3.133 1.00 93.44 88 TYR A N 1
ATOM 705 C CA . TYR A 1 88 ? -2.621 17.797 3.114 1.00 93.44 88 TYR A CA 1
ATOM 706 C C . TYR A 1 88 ? -1.944 18.427 1.897 1.00 93.44 88 TYR A C 1
ATOM 708 O O . TYR A 1 88 ? -2.538 18.558 0.826 1.00 93.44 88 TYR A O 1
ATOM 716 N N . GLU A 1 89 ? -0.677 18.786 2.063 1.00 94.88 89 GLU A N 1
ATOM 717 C CA . GLU A 1 89 ? 0.169 19.259 0.975 1.00 94.88 89 GLU A CA 1
ATOM 718 C C . GLU A 1 89 ? 0.695 18.071 0.158 1.00 94.88 89 GLU A C 1
ATOM 720 O O . GLU A 1 89 ? 1.001 17.006 0.697 1.00 94.88 89 GLU A O 1
ATOM 725 N N . LEU A 1 90 ? 0.781 18.236 -1.162 1.00 96.12 90 LEU A N 1
ATOM 726 C CA . LEU A 1 90 ? 1.305 17.215 -2.064 1.00 96.12 90 LEU A CA 1
ATOM 727 C C . LEU A 1 90 ? 2.738 17.542 -2.483 1.00 96.12 90 LEU A C 1
ATOM 729 O O . LEU A 1 90 ? 3.037 18.700 -2.756 1.00 96.12 90 LEU A O 1
ATOM 733 N N . PRO A 1 91 ? 3.604 16.529 -2.667 1.00 96.38 91 PRO A N 1
ATOM 734 C CA . PRO A 1 91 ? 4.965 16.791 -3.098 1.00 96.38 91 PRO A CA 1
ATOM 735 C C . PRO A 1 91 ? 5.010 17.328 -4.539 1.00 96.38 91 PRO A C 1
ATOM 737 O O . PRO A 1 91 ? 4.365 16.774 -5.451 1.00 96.38 91 PRO A O 1
ATOM 740 N N . THR A 1 92 ? 5.808 18.379 -4.744 1.00 96.25 92 THR A N 1
ATOM 741 C CA . THR A 1 92 ? 6.013 19.063 -6.032 1.00 96.25 92 THR A CA 1
ATOM 742 C C . THR A 1 92 ? 7.102 18.385 -6.870 1.00 96.25 92 THR A C 1
ATOM 744 O O . THR A 1 92 ? 7.723 17.408 -6.440 1.00 96.25 92 THR A O 1
ATOM 747 N N . LYS A 1 93 ? 7.305 18.816 -8.123 1.00 94.88 93 LYS A N 1
ATOM 748 C CA . LYS A 1 93 ? 8.278 18.161 -9.017 1.00 94.88 93 LYS A CA 1
ATOM 749 C C . LYS A 1 93 ? 9.728 18.521 -8.669 1.00 94.88 93 LYS A C 1
ATOM 751 O O . LYS A 1 93 ? 10.632 17.752 -9.009 1.00 94.88 93 LYS A O 1
ATOM 756 N N . GLU A 1 94 ? 9.907 19.641 -7.994 1.00 95.69 94 GLU A N 1
ATOM 757 C CA . GLU A 1 94 ? 11.163 20.301 -7.670 1.00 95.69 94 GLU A CA 1
ATOM 758 C C . GLU A 1 94 ? 11.759 19.736 -6.374 1.00 95.69 94 GLU A C 1
ATOM 760 O O . GLU A 1 94 ? 12.978 19.642 -6.257 1.00 95.69 94 GLU A O 1
ATOM 765 N N . MET A 1 95 ? 10.907 19.257 -5.456 1.00 97.75 95 MET A N 1
ATOM 766 C CA . MET A 1 95 ? 11.330 18.672 -4.182 1.00 97.75 95 MET A CA 1
ATOM 767 C C . MET A 1 95 ? 12.315 17.511 -4.359 1.00 97.75 95 MET A C 1
ATOM 769 O O . MET A 1 95 ? 12.071 16.545 -5.094 1.00 97.75 95 MET A O 1
ATOM 773 N N . THR A 1 96 ? 13.399 17.574 -3.598 1.00 97.44 96 THR A N 1
ATOM 774 C CA . THR A 1 96 ? 14.376 16.516 -3.364 1.00 97.44 96 THR A CA 1
ATOM 775 C C . THR A 1 96 ? 13.765 15.340 -2.599 1.00 97.44 96 THR A C 1
ATOM 777 O O . THR A 1 96 ? 12.717 15.435 -1.960 1.00 97.44 96 THR A O 1
ATOM 780 N N . LEU A 1 97 ? 14.448 14.191 -2.609 1.00 96.50 97 LEU A N 1
ATOM 781 C CA . L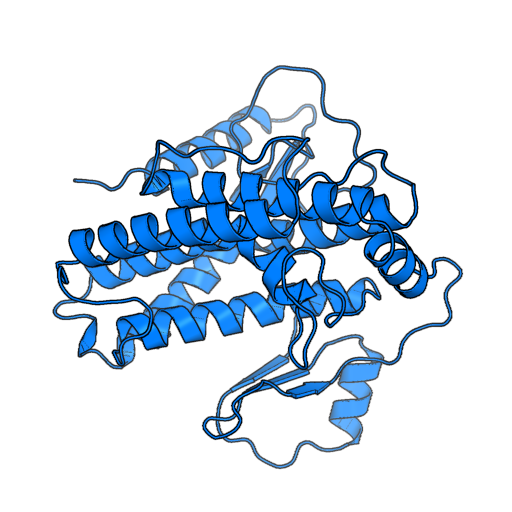EU A 1 97 ? 14.001 13.026 -1.837 1.00 96.50 97 LEU A CA 1
ATOM 782 C C . LEU A 1 97 ? 13.966 13.306 -0.323 1.00 96.50 97 LEU A C 1
ATOM 784 O O . LEU A 1 97 ? 13.111 12.770 0.380 1.00 96.50 97 LEU A O 1
ATOM 788 N N . LYS A 1 98 ? 14.879 14.149 0.177 1.00 97.00 98 LYS A N 1
ATOM 789 C CA . LYS A 1 98 ? 14.931 14.548 1.589 1.00 97.00 98 LYS A CA 1
ATOM 790 C C . LYS A 1 98 ? 13.695 15.362 1.972 1.00 97.00 98 LYS A C 1
ATOM 792 O O . LYS A 1 98 ? 13.058 15.033 2.967 1.00 97.00 98 LYS A O 1
ATOM 797 N N . GLU A 1 99 ? 13.324 16.344 1.157 1.00 98.06 99 GLU A N 1
ATOM 798 C CA . GLU A 1 99 ? 12.129 17.171 1.378 1.00 98.06 99 GLU A CA 1
ATOM 799 C C . GLU A 1 99 ? 10.845 16.338 1.297 1.00 98.06 99 GLU A C 1
ATOM 801 O O . GLU A 1 99 ? 9.982 16.456 2.161 1.00 98.06 99 GLU A O 1
ATOM 806 N N . ILE A 1 100 ? 10.750 15.401 0.341 1.00 98.19 100 ILE A N 1
ATOM 807 C CA . ILE A 1 100 ? 9.610 14.470 0.250 1.00 98.19 100 ILE A CA 1
ATOM 808 C C . ILE A 1 100 ? 9.457 13.651 1.545 1.00 98.19 100 ILE A C 1
ATOM 810 O O . ILE A 1 100 ? 8.341 13.471 2.035 1.00 98.19 100 ILE A O 1
ATOM 814 N N . ARG A 1 101 ? 10.564 13.163 2.122 1.00 97.62 101 ARG A N 1
ATOM 815 C CA . ARG A 1 101 ? 10.552 12.431 3.403 1.00 97.62 101 ARG A CA 1
ATOM 816 C C . ARG A 1 101 ? 10.190 13.332 4.587 1.00 97.62 101 ARG A C 1
ATOM 818 O O . ARG A 1 101 ? 9.495 12.887 5.491 1.00 97.62 101 ARG A O 1
ATOM 825 N N . GLN A 1 102 ? 10.639 14.586 4.596 1.00 97.62 102 GLN A N 1
ATOM 826 C CA . GLN A 1 102 ? 10.274 15.548 5.641 1.00 97.62 102 GLN A CA 1
ATOM 827 C C . GLN A 1 102 ? 8.776 15.874 5.606 1.00 97.62 102 GLN A C 1
ATOM 829 O O . GLN A 1 102 ? 8.126 15.855 6.651 1.00 97.62 102 GLN A O 1
ATOM 834 N N . LEU A 1 103 ? 8.216 16.085 4.411 1.00 97.88 103 LEU A N 1
ATOM 835 C CA . LEU A 1 103 ? 6.780 16.274 4.212 1.00 97.88 103 LEU A CA 1
ATOM 836 C C . LEU A 1 103 ? 5.979 15.063 4.722 1.00 97.88 103 LEU A C 1
ATOM 838 O O . LEU A 1 103 ? 4.992 15.223 5.441 1.00 97.88 103 LEU A O 1
ATOM 842 N N . GLU A 1 104 ? 6.427 13.846 4.399 1.00 97.62 104 GLU A N 1
ATOM 843 C CA . GLU A 1 104 ? 5.834 12.605 4.912 1.00 97.62 104 GLU A CA 1
ATOM 844 C C . GLU A 1 104 ? 5.863 12.539 6.442 1.00 97.62 104 GLU A C 1
ATOM 846 O O . GLU A 1 104 ? 4.833 12.244 7.050 1.00 97.62 104 GLU A O 1
ATOM 851 N N . ALA A 1 105 ? 6.992 12.880 7.067 1.00 96.25 105 ALA A N 1
ATOM 852 C CA . ALA A 1 105 ? 7.145 12.836 8.516 1.00 96.25 105 ALA A CA 1
ATOM 853 C C . ALA A 1 105 ? 6.223 13.839 9.233 1.00 96.25 105 ALA A C 1
ATOM 855 O O . ALA A 1 105 ? 5.612 13.501 10.252 1.00 96.25 105 ALA A O 1
ATOM 856 N N . LEU A 1 106 ? 6.079 15.055 8.691 1.00 96.81 106 LEU A N 1
ATOM 857 C CA . LEU A 1 106 ? 5.154 16.070 9.208 1.00 96.81 106 LEU A CA 1
ATOM 858 C C . LEU A 1 106 ? 3.699 15.598 9.110 1.00 96.81 106 LEU A C 1
ATOM 860 O O . LEU A 1 106 ? 2.954 15.665 10.094 1.00 96.81 106 LEU A O 1
ATOM 864 N N . HIS A 1 107 ? 3.310 15.054 7.954 1.00 96.69 107 HIS A N 1
ATOM 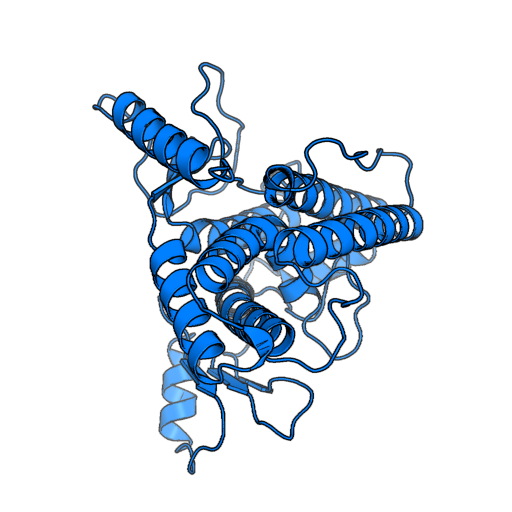865 C CA . HIS A 1 107 ? 1.975 14.499 7.757 1.00 96.69 107 HIS A CA 1
ATOM 866 C C . HIS A 1 107 ? 1.708 13.317 8.698 1.00 96.69 107 HIS A C 1
ATOM 868 O O . HIS A 1 107 ? 0.660 13.260 9.339 1.00 96.69 107 HIS A O 1
ATOM 874 N N . ALA A 1 108 ? 2.665 12.395 8.843 1.00 95.94 108 ALA A N 1
ATOM 875 C CA . ALA A 1 108 ? 2.554 11.241 9.729 1.00 95.94 108 ALA A CA 1
ATOM 876 C C . ALA A 1 108 ? 2.405 11.659 11.200 1.00 95.94 108 ALA A C 1
ATOM 878 O O . ALA A 1 108 ? 1.575 11.094 11.912 1.00 95.94 108 ALA A O 1
ATOM 879 N N . LYS A 1 109 ? 3.156 12.673 11.656 1.00 95.50 109 LYS A N 1
ATOM 880 C CA . LYS A 1 109 ? 3.019 13.230 13.012 1.00 95.50 109 LYS A CA 1
ATOM 881 C C . LYS A 1 109 ? 1.596 13.735 13.260 1.00 95.50 109 LYS A C 1
ATOM 883 O O . LYS A 1 109 ? 0.998 13.385 14.277 1.00 95.50 109 LYS A O 1
ATOM 888 N N . ARG A 1 110 ? 1.044 14.515 12.324 1.00 95.94 110 ARG A N 1
ATOM 889 C CA . ARG A 1 110 ? -0.330 15.036 12.408 1.00 95.94 110 ARG A CA 1
ATOM 890 C C . ARG A 1 110 ? -1.365 13.909 12.396 1.00 95.94 110 ARG A C 1
ATOM 892 O O . ARG A 1 110 ? -2.242 13.883 13.253 1.00 95.94 110 ARG A O 1
ATOM 899 N N . TYR A 1 111 ? -1.227 12.965 11.467 1.00 97.25 111 TYR A N 1
ATOM 900 C CA . TYR A 1 111 ? -2.114 11.811 11.333 1.00 97.25 111 TYR A CA 1
ATOM 901 C C . TYR A 1 111 ? -2.175 10.985 12.620 1.00 97.25 111 TYR A C 1
ATOM 903 O O . TYR A 1 111 ? -3.260 10.773 13.152 1.00 97.25 111 TYR A O 1
ATOM 911 N N . TRP A 1 112 ? -1.028 10.581 13.177 1.00 96.62 112 TRP A N 1
ATOM 912 C CA . TRP A 1 112 ? -1.010 9.782 14.405 1.00 96.62 112 TRP A CA 1
ATOM 913 C C . TRP A 1 112 ? -1.540 10.552 15.614 1.00 96.62 112 TRP A C 1
ATOM 915 O O . TRP A 1 112 ? -2.237 9.964 16.437 1.00 96.62 112 TRP A O 1
ATOM 925 N N . SER A 1 113 ? -1.268 11.857 15.710 1.00 94.88 113 SER A N 1
ATOM 926 C CA . SER A 1 113 ? -1.833 12.683 16.781 1.00 94.88 113 SER A CA 1
ATOM 927 C C . SER A 1 113 ? -3.362 12.689 16.744 1.00 94.88 113 SER A C 1
ATOM 929 O O . SER A 1 113 ? -3.997 12.494 17.779 1.00 94.88 113 SER A O 1
ATOM 931 N N . GLU A 1 114 ? -3.967 12.878 15.567 1.00 95.81 114 GLU A N 1
ATOM 932 C CA . GLU A 1 114 ? -5.427 12.831 15.429 1.00 95.81 114 GLU A CA 1
ATOM 933 C C . GLU A 1 114 ? -5.975 11.408 15.607 1.00 95.81 114 GLU A C 1
ATOM 935 O O . GLU A 1 114 ? -7.041 11.238 16.197 1.00 95.81 114 GLU A O 1
ATOM 940 N N . TYR A 1 115 ? -5.229 10.380 15.191 1.00 96.38 115 TYR A N 1
ATOM 941 C CA . TYR A 1 115 ? -5.632 8.975 15.300 1.00 96.38 115 TYR A CA 1
ATOM 942 C C . TYR A 1 115 ? -5.834 8.582 16.767 1.00 96.38 115 TYR A C 1
ATOM 944 O O . TYR A 1 115 ? -6.910 8.132 17.159 1.00 96.38 115 TYR A O 1
ATOM 952 N N . TYR A 1 116 ? -4.823 8.817 17.608 1.00 94.88 116 TYR A N 1
ATOM 953 C CA . TYR A 1 116 ? -4.899 8.502 19.035 1.00 94.88 116 TYR A CA 1
ATOM 954 C C . TYR A 1 116 ? -5.878 9.418 19.775 1.00 94.88 116 TYR A C 1
ATOM 956 O O . TYR A 1 116 ? -6.645 8.942 20.611 1.00 94.88 116 TYR A O 1
ATOM 964 N N . LYS A 1 117 ? -5.941 10.708 19.420 1.00 94.50 117 LYS A N 1
ATOM 965 C CA . LYS A 1 117 ? -6.934 11.644 19.968 1.00 94.50 117 LYS A CA 1
ATOM 966 C C . LYS A 1 117 ? -8.366 11.173 19.712 1.00 94.50 117 LYS A C 1
ATOM 968 O O . LYS A 1 117 ? -9.165 11.171 20.644 1.00 94.50 117 LYS A O 1
ATOM 973 N N . LYS A 1 118 ? -8.690 10.729 18.492 1.00 94.31 118 LYS A N 1
ATOM 974 C CA . LYS A 1 118 ? -10.019 10.198 18.147 1.00 94.31 118 LYS A CA 1
ATOM 975 C C . LYS A 1 118 ? -10.326 8.866 18.838 1.00 94.31 118 LYS A C 1
ATOM 977 O O . LYS A 1 118 ? -11.499 8.584 19.066 1.00 94.31 118 LYS A O 1
ATOM 982 N N . LEU A 1 119 ? -9.318 8.078 19.219 1.00 93.31 119 LEU A N 1
ATOM 983 C CA . LEU A 1 119 ? -9.485 6.884 20.061 1.00 93.31 119 LEU A CA 1
ATOM 984 C C . LEU A 1 119 ? -9.612 7.191 21.567 1.00 93.31 119 LEU A C 1
ATOM 986 O O . LEU A 1 119 ? -9.919 6.281 22.325 1.00 93.31 119 LEU A O 1
ATOM 990 N N . GLY A 1 120 ? -9.405 8.439 22.003 1.00 92.69 120 GLY A N 1
ATOM 991 C CA . GLY A 1 120 ? -9.450 8.835 23.420 1.00 92.69 120 GLY A CA 1
ATOM 992 C C . GLY A 1 120 ? -8.084 8.891 24.120 1.00 92.69 120 GLY A C 1
ATOM 993 O O . GLY A 1 120 ? -8.003 9.284 25.279 1.00 92.69 120 GLY A O 1
ATOM 994 N N . PHE A 1 121 ? -6.988 8.600 23.417 1.00 89.00 121 PHE A N 1
ATOM 995 C CA . PHE A 1 121 ? -5.629 8.505 23.963 1.00 89.00 121 PHE A CA 1
ATOM 996 C C . PHE A 1 121 ? -4.783 9.749 23.631 1.00 89.00 121 PHE A C 1
ATOM 998 O O . PHE A 1 121 ? -3.793 9.682 22.908 1.00 89.00 121 PHE A O 1
ATOM 1005 N N . LYS A 1 122 ? -5.165 10.929 24.138 1.00 81.31 122 LYS A N 1
ATOM 1006 C CA . LYS A 1 122 ? -4.588 12.232 23.721 1.00 81.31 122 LYS A CA 1
ATOM 1007 C C . LYS A 1 122 ? -3.068 12.379 23.897 1.00 81.31 122 LYS A C 1
ATOM 1009 O O . LYS A 1 122 ? -2.461 13.175 23.186 1.00 81.31 122 LYS A O 1
ATOM 1014 N N . LYS A 1 123 ? -2.465 11.672 24.856 1.00 81.81 123 LYS A N 1
ATOM 1015 C CA . LYS A 1 123 ? -1.019 11.746 25.137 1.00 81.81 123 LYS A CA 1
ATOM 1016 C C . LYS A 1 123 ? -0.217 10.635 24.463 1.00 81.81 123 LYS A C 1
ATOM 1018 O O . LYS A 1 123 ? 1.009 10.699 24.494 1.00 81.81 123 LYS A O 1
ATOM 1023 N N . SER A 1 124 ? -0.893 9.662 23.856 1.00 84.19 124 SER A N 1
ATOM 1024 C CA . SER A 1 124 ? -0.229 8.481 23.334 1.00 84.19 124 SER A CA 1
ATOM 1025 C C . SER A 1 124 ? 0.395 8.703 21.967 1.00 84.19 124 SER A C 1
ATOM 1027 O O . SER A 1 124 ? -0.077 9.492 21.144 1.00 84.19 124 SER A O 1
ATOM 1029 N N . LYS A 1 125 ? 1.470 7.964 21.711 1.00 85.94 125 LYS A N 1
ATOM 1030 C CA . LYS A 1 125 ? 2.238 8.012 20.464 1.00 85.94 125 LYS A CA 1
ATOM 1031 C C . LYS A 1 125 ? 2.259 6.645 19.797 1.00 85.94 125 LYS A C 1
ATOM 1033 O O . LYS A 1 125 ? 2.282 5.606 20.443 1.00 85.94 125 LYS A O 1
ATOM 1038 N N . ARG A 1 126 ? 2.413 6.637 18.469 1.00 85.69 126 ARG A N 1
ATOM 1039 C CA . ARG A 1 126 ? 2.489 5.402 17.664 1.00 85.69 126 ARG A CA 1
ATOM 1040 C C . ARG A 1 126 ? 3.578 4.410 18.102 1.00 85.69 126 ARG A C 1
ATOM 1042 O O . ARG A 1 126 ? 3.453 3.216 17.827 1.00 85.69 126 ARG A O 1
ATOM 1049 N N . ARG A 1 127 ? 4.664 4.907 18.700 1.00 82.56 127 ARG A N 1
ATOM 1050 C CA . ARG A 1 127 ? 5.825 4.111 19.136 1.00 82.56 127 ARG A CA 1
ATOM 1051 C C . ARG A 1 127 ? 5.794 3.745 20.623 1.00 82.56 127 ARG A C 1
ATOM 1053 O O . ARG A 1 127 ? 6.767 3.179 21.101 1.00 82.56 127 ARG A O 1
ATOM 1060 N N . GLU A 1 128 ? 4.730 4.080 21.345 1.00 83.38 128 GLU A N 1
ATOM 1061 C CA . GLU A 1 128 ? 4.576 3.631 22.728 1.00 83.38 128 GLU A CA 1
ATOM 1062 C C . GLU A 1 128 ? 4.249 2.138 22.792 1.00 83.38 128 GLU A C 1
ATOM 1064 O O . GLU A 1 128 ? 3.681 1.561 21.860 1.00 83.38 128 GLU A O 1
ATOM 1069 N N . ASN A 1 129 ? 4.636 1.512 23.902 1.00 79.25 129 ASN A N 1
ATOM 1070 C CA . ASN A 1 129 ? 4.308 0.122 24.178 1.00 79.25 129 ASN A CA 1
ATOM 1071 C C . ASN A 1 129 ? 2.836 0.036 24.605 1.00 79.25 129 ASN A C 1
ATOM 1073 O O . ASN A 1 129 ? 2.456 0.636 25.602 1.00 79.25 129 ASN A O 1
ATOM 1077 N N . GLY A 1 130 ? 2.032 -0.709 23.844 1.00 88.62 130 GLY A N 1
ATOM 1078 C CA . GLY A 1 130 ? 0.599 -0.907 24.084 1.00 88.62 130 GLY A CA 1
ATOM 1079 C C . GLY A 1 130 ? 0.001 -1.925 23.107 1.00 88.62 130 GLY A C 1
ATOM 1080 O O . GLY A 1 130 ? 0.631 -2.274 22.093 1.00 88.62 130 GLY A O 1
ATOM 1081 N N . MET A 1 131 ? -1.200 -2.437 23.389 1.00 92.50 131 MET A N 1
ATOM 1082 C CA . MET A 1 131 ? -1.882 -3.386 22.496 1.00 92.50 131 MET A CA 1
ATOM 1083 C C . MET A 1 131 ? -2.319 -2.735 21.180 1.00 92.50 131 MET A C 1
ATOM 1085 O O . MET A 1 131 ? -2.279 -3.400 20.141 1.00 92.50 131 MET A O 1
ATOM 1089 N N . ILE A 1 132 ? -2.630 -1.433 21.163 1.00 93.94 132 ILE A N 1
ATOM 1090 C CA . ILE A 1 132 ? -2.946 -0.709 19.918 1.00 93.94 132 ILE A CA 1
ATOM 1091 C C . ILE A 1 132 ? -1.721 -0.699 18.996 1.00 93.94 132 ILE A C 1
ATOM 1093 O O . ILE A 1 132 ? -1.790 -1.109 17.833 1.00 93.94 132 ILE A O 1
ATOM 1097 N N . ALA A 1 133 ? -0.568 -0.278 19.524 1.00 93.00 133 ALA A N 1
ATOM 1098 C CA . ALA A 1 133 ? 0.681 -0.237 18.769 1.00 93.00 133 ALA A CA 1
ATOM 1099 C C . ALA A 1 133 ? 1.114 -1.640 18.313 1.00 93.00 133 ALA A C 1
ATOM 1101 O O . ALA A 1 133 ? 1.531 -1.814 17.164 1.00 93.00 133 ALA A O 1
ATOM 1102 N N . SER A 1 134 ? 0.958 -2.648 19.179 1.00 93.12 134 SER A N 1
ATOM 1103 C CA . SER A 1 134 ? 1.240 -4.054 18.861 1.00 93.12 134 SER A CA 1
ATOM 1104 C C . SER A 1 134 ? 0.348 -4.579 17.736 1.00 93.12 134 SER A C 1
ATOM 1106 O O . SER A 1 134 ? 0.850 -5.212 16.807 1.00 93.12 134 SER A O 1
ATOM 1108 N N . SER A 1 135 ? -0.943 -4.248 17.752 1.00 95.19 135 SER A N 1
ATOM 1109 C CA . SER A 1 135 ? -1.902 -4.640 16.712 1.00 95.19 135 SER A CA 1
ATOM 1110 C C . SER A 1 135 ? -1.579 -3.996 15.369 1.00 95.19 135 SER A C 1
ATOM 1112 O O . SER A 1 135 ? -1.528 -4.678 14.348 1.00 95.19 135 SER A O 1
ATOM 1114 N N . LEU A 1 136 ? -1.264 -2.698 15.360 1.00 95.69 136 LEU A N 1
ATOM 1115 C CA . LEU A 1 136 ? -0.850 -1.990 14.146 1.00 95.69 136 LEU A CA 1
ATOM 1116 C C . LEU A 1 136 ? 0.489 -2.513 13.595 1.00 95.69 136 LEU A C 1
ATOM 1118 O O . LEU A 1 136 ? 0.697 -2.540 12.379 1.00 95.69 136 LEU A O 1
ATOM 1122 N N . ASN A 1 137 ? 1.409 -2.935 14.468 1.00 93.12 137 ASN A N 1
ATOM 1123 C CA . ASN A 1 137 ? 2.664 -3.579 14.074 1.00 93.12 137 ASN A CA 1
ATOM 1124 C C . ASN A 1 137 ? 2.419 -4.965 13.465 1.00 93.12 137 ASN A C 1
ATOM 1126 O O . ASN A 1 137 ? 2.997 -5.277 12.424 1.00 93.12 137 ASN A O 1
ATOM 1130 N N . ALA A 1 138 ? 1.558 -5.778 14.082 1.00 92.75 138 ALA A N 1
ATOM 1131 C CA . ALA A 1 138 ? 1.163 -7.084 13.560 1.00 92.75 138 ALA A CA 1
ATOM 1132 C C . ALA A 1 138 ? 0.483 -6.949 12.191 1.00 92.75 138 ALA A C 1
ATOM 1134 O O . ALA A 1 138 ? 0.863 -7.639 11.248 1.00 92.75 138 ALA A O 1
ATOM 1135 N N . LEU A 1 139 ? -0.436 -5.989 12.050 1.00 95.62 139 LEU A N 1
ATOM 1136 C CA . LEU A 1 139 ? -1.085 -5.652 10.786 1.00 95.62 139 LEU A CA 1
ATOM 1137 C C . LEU A 1 139 ? -0.065 -5.261 9.710 1.00 95.62 139 LEU A C 1
ATOM 1139 O O . LEU A 1 139 ? -0.099 -5.794 8.605 1.00 95.62 139 LEU A O 1
ATOM 1143 N N . SER A 1 140 ? 0.885 -4.383 10.041 1.00 93.50 140 SER A N 1
ATOM 1144 C CA . SER A 1 140 ? 1.936 -3.969 9.098 1.00 93.50 140 SER A CA 1
ATOM 1145 C C . SER A 1 140 ? 2.780 -5.161 8.626 1.00 93.50 140 SER A C 1
ATOM 1147 O O . SER A 1 140 ? 3.079 -5.259 7.442 1.00 93.50 140 SER A O 1
ATOM 1149 N N . LYS A 1 141 ? 3.125 -6.095 9.524 1.00 91.75 141 LYS A N 1
ATOM 1150 C CA . LYS A 1 141 ? 3.880 -7.321 9.195 1.00 91.75 141 LYS A CA 1
ATOM 1151 C C . LYS A 1 141 ? 3.071 -8.297 8.338 1.00 91.75 141 LYS A C 1
ATOM 1153 O O . LYS A 1 141 ? 3.603 -8.908 7.415 1.00 91.75 141 LYS A O 1
ATOM 1158 N N . PHE A 1 142 ? 1.778 -8.426 8.620 1.00 93.44 142 PHE A N 1
ATOM 1159 C CA . PHE A 1 142 ? 0.868 -9.232 7.814 1.00 93.44 142 PHE A CA 1
ATOM 1160 C C . PHE A 1 142 ? 0.778 -8.693 6.376 1.00 93.44 142 PHE A C 1
ATOM 1162 O O . PHE A 1 142 ? 0.986 -9.439 5.418 1.00 93.44 142 PHE A O 1
ATOM 1169 N N . LEU A 1 143 ? 0.563 -7.383 6.214 1.00 95.00 143 LEU A N 1
ATOM 1170 C CA . LEU A 1 143 ? 0.490 -6.731 4.901 1.00 95.00 143 LEU A CA 1
ATOM 1171 C C . LEU A 1 143 ? 1.835 -6.748 4.165 1.00 95.00 143 LEU A C 1
ATOM 1173 O O . LEU A 1 143 ? 1.871 -6.995 2.957 1.00 95.00 143 LEU A O 1
ATOM 1177 N N . SER A 1 144 ? 2.951 -6.556 4.877 1.00 92.81 144 SER A N 1
ATOM 1178 C CA . SER A 1 144 ? 4.287 -6.620 4.278 1.00 92.81 144 SER A CA 1
ATOM 1179 C C . SER A 1 144 ? 4.550 -7.990 3.652 1.00 92.81 144 SER A C 1
ATOM 1181 O O . SER A 1 144 ? 5.191 -8.074 2.606 1.00 92.81 144 SER A O 1
ATOM 1183 N N . GLY A 1 145 ? 4.008 -9.064 4.235 1.00 89.56 145 GLY A N 1
ATOM 1184 C CA . GLY A 1 145 ? 4.133 -10.397 3.665 1.00 89.56 145 GLY A CA 1
ATOM 1185 C C . GLY A 1 145 ? 3.372 -10.611 2.357 1.00 89.56 145 GLY A C 1
ATOM 1186 O O . GLY A 1 145 ? 3.847 -11.328 1.475 1.00 89.56 145 GLY A O 1
ATOM 1187 N N . ILE A 1 146 ? 2.235 -9.936 2.182 1.00 91.81 146 ILE A N 1
ATOM 1188 C CA . ILE A 1 146 ? 1.471 -9.945 0.925 1.00 91.81 146 ILE A CA 1
ATOM 1189 C C . ILE A 1 146 ? 2.250 -9.215 -0.172 1.00 91.81 146 ILE A C 1
ATOM 1191 O O . ILE A 1 146 ? 2.377 -9.720 -1.287 1.00 91.81 146 ILE A O 1
ATOM 1195 N N . VAL A 1 147 ? 2.797 -8.040 0.149 1.00 94.62 147 VAL A N 1
ATOM 1196 C CA . VAL A 1 147 ? 3.586 -7.226 -0.787 1.00 94.62 147 VAL A CA 1
ATOM 1197 C C . VAL A 1 147 ? 4.865 -7.949 -1.189 1.00 94.62 147 VAL A C 1
ATOM 1199 O O . VAL A 1 147 ? 5.174 -8.036 -2.377 1.00 94.62 147 VAL A O 1
ATOM 1202 N N . LEU A 1 148 ? 5.590 -8.510 -0.216 1.00 91.19 148 LEU A N 1
ATOM 1203 C CA . LEU A 1 148 ? 6.805 -9.266 -0.487 1.00 91.19 148 LEU A CA 1
ATOM 1204 C C . LEU A 1 148 ? 6.533 -10.427 -1.436 1.00 91.19 148 LEU A C 1
ATOM 1206 O O . LEU A 1 148 ? 7.311 -10.638 -2.362 1.00 91.19 148 LEU A O 1
ATOM 1210 N N . ARG A 1 149 ? 5.417 -11.143 -1.246 1.00 86.62 149 ARG A N 1
ATOM 1211 C CA . ARG A 1 149 ? 5.046 -12.230 -2.150 1.00 86.62 149 ARG A CA 1
ATOM 1212 C C . ARG A 1 149 ? 5.015 -11.764 -3.598 1.00 86.62 149 ARG A C 1
ATOM 1214 O O . ARG A 1 149 ? 5.584 -12.420 -4.464 1.00 86.62 149 ARG A O 1
ATOM 1221 N N . TRP A 1 150 ? 4.372 -10.629 -3.855 1.00 91.56 150 TRP A N 1
ATOM 1222 C CA . TRP A 1 150 ? 4.281 -10.082 -5.201 1.00 91.56 150 TRP A CA 1
ATOM 1223 C C . TRP A 1 150 ? 5.621 -9.564 -5.722 1.00 91.56 150 TRP A C 1
ATOM 1225 O O . TRP A 1 150 ? 5.938 -9.808 -6.881 1.00 91.56 150 TRP A O 1
ATOM 1235 N N . ILE A 1 151 ? 6.429 -8.913 -4.883 1.00 92.69 151 ILE A N 1
ATOM 1236 C CA . ILE A 1 151 ? 7.787 -8.476 -5.244 1.00 92.69 151 ILE A CA 1
ATOM 1237 C C . ILE A 1 151 ? 8.637 -9.669 -5.696 1.00 92.69 151 ILE A C 1
ATOM 1239 O O . ILE A 1 151 ? 9.207 -9.623 -6.785 1.00 92.69 151 ILE A O 1
ATOM 1243 N N . THR A 1 152 ? 8.662 -10.749 -4.910 1.00 87.00 152 THR A N 1
ATOM 1244 C CA . THR A 1 152 ? 9.409 -11.972 -5.236 1.00 87.00 152 THR A CA 1
ATOM 1245 C C . THR A 1 152 ? 8.873 -12.633 -6.504 1.00 87.00 152 THR A C 1
ATOM 1247 O O . THR A 1 152 ? 9.654 -13.003 -7.377 1.00 87.00 152 THR A O 1
ATOM 1250 N N . TYR A 1 153 ? 7.546 -12.735 -6.640 1.00 85.69 153 TYR A N 1
ATOM 1251 C CA . TYR A 1 153 ? 6.903 -13.313 -7.823 1.00 85.69 153 TYR A CA 1
ATOM 1252 C C . TYR A 1 153 ? 7.247 -12.552 -9.112 1.00 85.69 153 TYR A C 1
ATOM 1254 O O . TYR A 1 153 ? 7.392 -13.155 -10.168 1.00 85.69 153 TYR A O 1
ATOM 1262 N N . HIS A 1 154 ? 7.393 -11.225 -9.033 1.00 88.44 154 HIS A N 1
ATOM 1263 C CA . HIS A 1 154 ? 7.766 -10.375 -10.171 1.00 88.44 154 HIS A CA 1
ATOM 1264 C C . HIS A 1 154 ? 9.270 -10.129 -10.294 1.00 88.44 154 HIS A C 1
ATOM 1266 O O . HIS A 1 154 ? 9.659 -9.252 -11.063 1.00 88.44 154 HIS A O 1
ATOM 1272 N N . HIS A 1 155 ? 10.090 -10.892 -9.566 1.00 87.06 155 HIS A N 1
ATOM 1273 C CA . HIS A 1 155 ? 11.554 -10.840 -9.617 1.00 87.06 155 HIS A CA 1
ATOM 1274 C C . HIS A 1 155 ? 12.126 -9.438 -9.361 1.00 87.06 155 HIS A C 1
ATOM 1276 O O . HIS A 1 155 ? 13.122 -9.027 -9.949 1.00 87.06 155 HIS A O 1
ATOM 1282 N N . LEU A 1 156 ? 11.492 -8.677 -8.470 1.00 91.00 156 LEU A N 1
ATOM 1283 C CA . LEU A 1 156 ? 12.055 -7.433 -7.957 1.00 91.00 156 LEU A CA 1
ATOM 1284 C C . LEU A 1 156 ? 12.852 -7.718 -6.690 1.00 91.00 156 LEU A C 1
ATOM 1286 O O . LEU A 1 156 ? 12.513 -8.603 -5.905 1.00 91.00 156 LEU A O 1
ATOM 1290 N N . SER A 1 157 ? 13.883 -6.917 -6.442 1.00 91.12 157 SER A N 1
ATOM 1291 C CA . SER A 1 157 ? 14.611 -7.004 -5.187 1.00 91.12 157 SER A CA 1
ATOM 1292 C C . SER A 1 157 ? 13.819 -6.311 -4.069 1.00 91.12 157 SER A C 1
ATOM 1294 O O . SER A 1 157 ? 13.625 -5.088 -4.131 1.00 91.12 157 SER A O 1
ATOM 1296 N N . PRO A 1 158 ? 13.463 -7.016 -2.977 1.00 92.06 158 PRO A N 1
ATOM 1297 C CA . PRO A 1 158 ? 12.760 -6.413 -1.845 1.00 92.06 158 PRO A CA 1
ATOM 1298 C C . PRO A 1 158 ? 13.609 -5.380 -1.096 1.00 92.06 158 PRO A C 1
ATOM 1300 O O . PRO A 1 158 ? 13.067 -4.474 -0.469 1.00 92.06 158 PRO A O 1
ATOM 1303 N N . PHE A 1 159 ? 14.935 -5.472 -1.189 1.00 91.38 159 PHE A N 1
ATOM 1304 C CA . PHE A 1 159 ? 15.864 -4.577 -0.498 1.00 91.38 159 PHE A CA 1
ATOM 1305 C C . PHE A 1 159 ? 16.122 -3.256 -1.228 1.00 91.38 159 PHE A C 1
ATOM 1307 O O . PHE A 1 159 ? 16.725 -2.365 -0.649 1.00 91.38 159 PHE A O 1
ATOM 1314 N N . HIS A 1 160 ? 15.654 -3.087 -2.470 1.00 92.69 160 HIS A N 1
ATOM 1315 C CA . HIS A 1 160 ? 15.974 -1.926 -3.308 1.00 92.69 160 HIS A CA 1
ATOM 1316 C C . HIS A 1 160 ? 14.799 -0.933 -3.375 1.00 92.69 160 HIS A C 1
ATOM 1318 O O . HIS A 1 160 ? 14.106 -0.823 -4.385 1.00 92.69 160 HIS A O 1
ATOM 1324 N N . GLY A 1 161 ? 14.561 -0.213 -2.276 1.00 95.19 161 GLY A N 1
ATOM 1325 C CA . GLY A 1 161 ? 13.541 0.841 -2.194 1.00 95.19 161 GLY A CA 1
ATOM 1326 C C . GLY A 1 161 ? 13.933 2.157 -2.889 1.00 95.19 161 GLY A C 1
ATOM 1327 O O . GLY A 1 161 ? 15.110 2.452 -3.111 1.00 95.19 161 GLY A O 1
ATOM 1328 N N . PHE A 1 162 ? 12.923 2.961 -3.204 1.00 97.06 162 PHE A N 1
ATOM 1329 C CA . PHE A 1 162 ? 12.987 4.300 -3.788 1.00 97.06 162 PHE A CA 1
ATOM 1330 C C . PHE A 1 162 ? 12.658 5.411 -2.779 1.00 97.06 162 PHE A C 1
ATOM 1332 O O . PHE A 1 162 ? 13.234 6.494 -2.864 1.00 97.06 162 PHE A O 1
ATOM 1339 N N . LEU A 1 163 ? 11.745 5.175 -1.832 1.00 95.62 163 LEU A N 1
ATOM 1340 C CA . LEU A 1 163 ? 11.406 6.140 -0.784 1.00 95.62 163 LEU A CA 1
ATOM 1341 C C . LEU A 1 163 ? 12.215 5.870 0.481 1.00 95.62 163 LEU A C 1
ATOM 1343 O O . LEU A 1 163 ? 12.827 6.799 0.999 1.00 95.62 163 LEU A O 1
ATOM 1347 N N . HIS A 1 164 ? 12.264 4.637 0.970 1.00 93.56 164 HIS A N 1
ATOM 1348 C CA . HIS A 1 164 ? 13.022 4.274 2.166 1.00 93.56 164 HIS A CA 1
ATOM 1349 C C . HIS A 1 164 ? 14.534 4.148 1.902 1.00 93.56 164 HIS A C 1
ATOM 1351 O O . HIS A 1 164 ? 14.977 3.856 0.790 1.00 93.56 164 HIS A O 1
ATOM 1357 N N . VAL A 1 165 ? 15.354 4.404 2.929 1.00 86.31 165 VAL A N 1
ATOM 1358 C CA . VAL A 1 165 ? 16.807 4.156 2.865 1.00 86.31 165 VAL A CA 1
ATOM 1359 C C . VAL A 1 165 ? 17.032 2.652 2.904 1.00 86.31 165 VAL A C 1
ATOM 1361 O O . VAL A 1 165 ? 16.497 1.973 3.777 1.00 86.31 165 VAL A O 1
ATOM 1364 N N . THR A 1 166 ? 17.828 2.132 1.975 1.00 79.06 166 THR A N 1
ATOM 1365 C CA . THR A 1 166 ? 18.157 0.708 1.966 1.00 79.06 166 THR A CA 1
ATOM 1366 C C . THR A 1 166 ? 19.235 0.443 2.986 1.00 79.06 166 THR A C 1
ATOM 1368 O O . THR A 1 166 ? 20.396 0.787 2.776 1.00 79.06 166 THR A O 1
ATOM 1371 N N . THR A 1 167 ? 18.826 -0.139 4.098 1.00 78.31 167 THR A N 1
ATOM 1372 C CA . THR A 1 167 ? 19.747 -0.780 5.020 1.00 78.31 167 THR A CA 1
ATOM 1373 C C . THR A 1 167 ? 19.595 -2.288 4.825 1.00 78.31 167 THR A C 1
ATOM 1375 O O . THR A 1 167 ? 19.747 -2.799 3.721 1.00 78.31 167 THR A O 1
ATOM 1378 N N . ASP A 1 168 ? 19.218 -2.994 5.870 1.00 75.62 168 ASP A N 1
ATOM 1379 C CA . ASP A 1 168 ? 19.157 -4.442 6.011 1.00 75.62 168 ASP A CA 1
ATOM 1380 C C . ASP A 1 168 ? 17.713 -4.962 6.137 1.00 75.62 168 ASP A C 1
ATOM 1382 O O . ASP A 1 168 ? 17.475 -6.116 6.493 1.00 75.62 168 ASP A O 1
ATOM 1386 N N . TYR A 1 169 ? 16.726 -4.110 5.855 1.00 82.69 169 TYR A N 1
ATOM 1387 C CA . TYR A 1 169 ? 15.308 -4.462 5.813 1.00 82.69 169 TYR A CA 1
ATOM 1388 C C . TYR A 1 169 ? 14.764 -4.333 4.382 1.00 82.69 169 TYR A C 1
ATOM 1390 O O . TYR A 1 169 ? 15.348 -3.622 3.559 1.00 82.69 169 TYR A O 1
ATOM 1398 N N . PRO A 1 170 ? 13.636 -4.991 4.050 1.00 89.88 170 PRO A N 1
ATOM 1399 C CA . PRO A 1 170 ? 13.085 -4.971 2.698 1.00 89.88 170 PRO A CA 1
ATOM 1400 C C . PRO A 1 170 ? 12.432 -3.614 2.376 1.00 89.88 170 PRO A C 1
ATOM 1402 O O . PRO A 1 170 ? 11.215 -3.450 2.445 1.00 89.88 170 PRO A O 1
ATOM 1405 N N . ALA A 1 171 ? 13.247 -2.614 2.046 1.00 94.25 171 ALA A N 1
ATOM 1406 C CA . ALA A 1 171 ? 12.817 -1.237 1.823 1.00 94.25 171 ALA A CA 1
ATOM 1407 C C . ALA A 1 171 ? 11.727 -1.098 0.747 1.00 94.25 171 ALA A C 1
ATOM 1409 O O . ALA A 1 171 ? 10.783 -0.333 0.937 1.00 94.25 171 ALA A O 1
ATOM 1410 N N . LEU A 1 172 ? 11.801 -1.874 -0.343 1.00 96.81 172 LEU A N 1
ATOM 1411 C CA . LEU A 1 172 ? 10.778 -1.839 -1.390 1.00 96.81 172 LEU A CA 1
ATOM 1412 C C . LEU A 1 172 ? 9.422 -2.342 -0.873 1.00 96.81 172 LEU A C 1
ATOM 1414 O O . LEU A 1 172 ? 8.381 -1.828 -1.272 1.00 96.81 172 LEU A O 1
ATOM 1418 N N . VAL A 1 173 ? 9.415 -3.326 0.031 1.00 95.75 173 VAL A N 1
ATOM 1419 C CA . VAL A 1 173 ? 8.168 -3.828 0.627 1.00 95.75 173 VAL A CA 1
ATOM 1420 C C . VAL A 1 173 ? 7.448 -2.702 1.363 1.00 95.75 173 VAL A C 1
ATOM 1422 O O . VAL A 1 173 ? 6.251 -2.510 1.159 1.00 95.75 173 VAL A O 1
ATOM 1425 N N . TYR A 1 174 ? 8.170 -1.927 2.173 1.00 95.81 174 TYR A N 1
ATOM 1426 C CA . TYR A 1 174 ? 7.573 -0.802 2.885 1.00 95.81 174 TYR A CA 1
ATOM 1427 C C . TYR A 1 174 ? 7.126 0.297 1.923 1.00 95.81 174 TYR A C 1
ATOM 1429 O O . TYR A 1 174 ? 5.981 0.726 2.010 1.00 95.81 174 TYR A O 1
ATOM 1437 N N . ASP A 1 175 ? 7.955 0.666 0.944 1.00 98.00 175 ASP A N 1
ATOM 1438 C CA . ASP A 1 175 ? 7.592 1.629 -0.104 1.00 98.00 175 ASP A CA 1
ATOM 1439 C C . ASP A 1 175 ? 6.258 1.310 -0.785 1.00 98.00 175 ASP A C 1
ATOM 1441 O O . ASP A 1 175 ? 5.415 2.192 -0.946 1.00 98.00 175 ASP A O 1
ATOM 1445 N N . LEU A 1 176 ? 6.064 0.054 -1.197 1.00 98.12 176 LEU A N 1
ATOM 1446 C CA . LEU A 1 176 ? 4.876 -0.360 -1.944 1.00 98.12 176 LEU A CA 1
ATOM 1447 C C . LEU A 1 176 ? 3.671 -0.661 -1.043 1.00 98.12 176 LEU A C 1
ATOM 1449 O O . LEU A 1 176 ? 2.548 -0.765 -1.536 1.00 98.12 176 LEU A O 1
ATOM 1453 N N . MET A 1 177 ? 3.879 -0.771 0.269 1.00 96.94 177 MET A N 1
ATOM 1454 C CA . MET A 1 177 ? 2.804 -0.916 1.248 1.00 96.94 177 MET A CA 1
ATOM 1455 C C . MET A 1 177 ? 2.171 0.431 1.622 1.00 96.94 177 MET A C 1
ATOM 1457 O O . MET A 1 177 ? 0.957 0.503 1.828 1.00 96.94 177 MET A O 1
ATOM 1461 N N . GLU A 1 178 ? 2.979 1.494 1.701 1.00 97.50 178 GLU A N 1
ATOM 1462 C CA . GLU A 1 178 ? 2.558 2.830 2.149 1.00 97.50 178 GLU A CA 1
ATOM 1463 C C . GLU A 1 178 ? 1.293 3.383 1.453 1.00 97.50 178 GLU A C 1
ATOM 1465 O O . GLU A 1 178 ? 0.431 3.914 2.158 1.00 97.50 178 GLU A O 1
ATOM 1470 N N . PRO A 1 179 ? 1.092 3.226 0.128 1.00 98.06 179 PRO A N 1
ATOM 1471 C CA . PRO A 1 179 ? -0.099 3.720 -0.569 1.00 98.06 179 PRO A CA 1
ATOM 1472 C C . PRO A 1 179 ? -1.433 3.176 -0.064 1.00 98.06 179 PRO A C 1
ATOM 1474 O O . PRO A 1 179 ? -2.461 3.809 -0.277 1.00 98.06 179 PRO A O 1
ATOM 1477 N N . TYR A 1 180 ? -1.430 2.007 0.576 1.00 97.38 180 TYR A N 1
ATOM 1478 C CA . TYR A 1 180 ? -2.649 1.313 1.003 1.00 97.38 180 TYR A CA 1
ATOM 1479 C C . TYR A 1 180 ? -2.815 1.272 2.517 1.00 97.38 180 TYR A C 1
ATOM 1481 O O . TYR A 1 180 ? -3.885 0.933 3.021 1.00 97.38 180 TYR A O 1
ATOM 1489 N N . ARG A 1 181 ? -1.763 1.641 3.251 1.00 94.69 181 ARG A N 1
ATOM 1490 C CA . ARG A 1 181 ? -1.684 1.532 4.705 1.00 94.69 181 ARG A CA 1
ATOM 1491 C C . ARG A 1 181 ? -2.830 2.255 5.418 1.00 94.69 181 ARG A C 1
ATOM 1493 O O . ARG A 1 181 ? -3.429 1.678 6.319 1.00 94.69 181 ARG A O 1
ATOM 1500 N N . GLY A 1 182 ? -3.194 3.454 4.956 1.00 96.38 182 GLY A N 1
ATOM 1501 C CA . GLY A 1 182 ? -4.284 4.244 5.540 1.00 96.38 182 GLY A CA 1
ATOM 1502 C C . GLY A 1 182 ? -5.651 3.545 5.522 1.00 96.38 182 GLY A C 1
ATOM 1503 O O . GLY A 1 182 ? -6.421 3.709 6.465 1.00 96.38 182 GLY A O 1
ATOM 1504 N N . HIS A 1 183 ? -5.934 2.702 4.518 1.00 96.19 183 HIS A N 1
ATOM 1505 C CA . HIS A 1 183 ? -7.184 1.933 4.455 1.00 96.19 183 HIS A CA 1
ATOM 1506 C C . HIS A 1 183 ? -7.236 0.834 5.525 1.00 96.19 183 HIS A C 1
ATOM 1508 O O . HIS A 1 183 ? -8.264 0.630 6.166 1.00 96.19 183 HIS A O 1
ATOM 1514 N N . PHE A 1 184 ? -6.122 0.137 5.749 1.00 97.25 184 PHE A N 1
ATOM 1515 C CA . PHE A 1 184 ? -6.049 -0.910 6.772 1.00 97.25 184 PHE A CA 1
ATOM 1516 C C . PHE A 1 184 ? -5.957 -0.338 8.186 1.00 97.25 184 PHE A C 1
ATOM 1518 O O . PHE A 1 184 ? -6.478 -0.932 9.126 1.00 97.25 184 PHE A O 1
ATOM 1525 N N . GLU A 1 185 ? -5.355 0.838 8.342 1.00 97.50 185 GLU A N 1
ATOM 1526 C CA . GLU A 1 185 ? -5.383 1.576 9.603 1.00 97.50 185 GLU A CA 1
ATOM 1527 C C . GLU A 1 185 ? -6.798 2.056 9.947 1.00 97.50 185 GLU A C 1
ATOM 1529 O O . GLU A 1 185 ? -7.172 1.980 11.110 1.00 97.50 185 GLU A O 1
ATOM 1534 N N . LEU A 1 186 ? -7.624 2.444 8.966 1.00 97.25 186 LEU A N 1
ATOM 1535 C CA . LEU A 1 186 ? -9.053 2.704 9.191 1.00 97.25 186 LEU A CA 1
ATOM 1536 C C . LEU A 1 186 ? -9.802 1.448 9.661 1.00 97.25 186 LEU A C 1
ATOM 1538 O O . LEU A 1 186 ? -10.608 1.521 10.587 1.00 97.25 186 LEU A O 1
ATOM 1542 N N . ILE A 1 187 ? -9.537 0.289 9.050 1.00 96.81 187 ILE A N 1
ATOM 1543 C CA . ILE A 1 187 ? -10.135 -0.985 9.483 1.00 96.81 187 ILE A CA 1
ATOM 1544 C C . ILE A 1 187 ? -9.758 -1.271 10.941 1.00 96.81 187 ILE A C 1
ATOM 1546 O O . ILE A 1 187 ? -10.638 -1.533 11.760 1.00 96.81 187 ILE A O 1
ATOM 1550 N N . ALA A 1 188 ? -8.474 -1.152 11.288 1.00 97.38 188 ALA A N 1
ATOM 1551 C CA . ALA A 1 188 ? -8.006 -1.327 12.661 1.00 97.38 188 ALA A CA 1
ATOM 1552 C C . ALA A 1 188 ? -8.644 -0.310 13.620 1.00 97.38 188 ALA A C 1
ATOM 1554 O O . ALA A 1 188 ? -9.107 -0.685 14.694 1.00 97.38 188 ALA A O 1
ATOM 1555 N N . PHE A 1 189 ? -8.724 0.960 13.215 1.00 97.25 189 PHE A N 1
ATOM 1556 C CA . PHE A 1 189 ? -9.342 2.035 13.987 1.00 97.25 189 PHE A CA 1
ATOM 1557 C C . PHE A 1 189 ? -10.784 1.700 14.376 1.00 97.25 189 PHE A C 1
ATOM 1559 O O . PHE A 1 189 ? -11.161 1.855 15.537 1.00 97.25 189 PHE A O 1
ATOM 1566 N N . LYS A 1 190 ? -11.577 1.190 13.428 1.00 96.12 190 LYS A N 1
ATOM 1567 C CA . LYS A 1 190 ? -12.963 0.782 13.688 1.00 96.12 190 LYS A CA 1
ATOM 1568 C C . LYS A 1 190 ? -13.050 -0.365 14.691 1.00 96.12 190 LYS A C 1
ATOM 1570 O O . LYS A 1 190 ? -13.890 -0.310 15.577 1.00 96.12 190 LYS A O 1
ATOM 1575 N N . GLN A 1 191 ? -12.152 -1.347 14.610 1.00 96.44 191 GLN A N 1
ATOM 1576 C CA . GLN A 1 191 ? -12.099 -2.442 15.587 1.00 96.44 191 GLN A CA 1
ATOM 1577 C C . GLN A 1 191 ? -11.692 -1.957 16.983 1.00 96.44 191 GLN A C 1
ATOM 1579 O O . GLN A 1 191 ? -12.224 -2.418 17.985 1.00 96.44 191 GLN A O 1
ATOM 1584 N N . PHE A 1 192 ? -10.784 -0.983 17.084 1.00 96.38 192 PHE A N 1
ATOM 1585 C CA . PHE A 1 192 ? -10.437 -0.404 18.385 1.00 96.38 192 PHE A CA 1
ATOM 1586 C C . PHE A 1 192 ? -11.615 0.330 19.030 1.00 96.38 192 PHE A C 1
ATOM 1588 O O . PHE A 1 192 ? -11.722 0.338 20.250 1.00 96.38 192 PHE A O 1
ATOM 1595 N N . LYS A 1 193 ? -12.513 0.915 18.229 1.00 94.88 193 LYS A N 1
ATOM 1596 C CA . LYS A 1 193 ? -13.716 1.598 18.721 1.00 94.88 193 LYS A CA 1
ATOM 1597 C C . LYS A 1 193 ? -14.786 0.656 19.272 1.00 94.88 193 LYS A C 1
ATOM 1599 O O . LYS A 1 193 ? -15.573 1.094 20.102 1.00 94.88 193 LYS A O 1
ATOM 1604 N N . THR A 1 194 ? -14.823 -0.606 18.844 1.00 94.06 194 THR A N 1
ATOM 1605 C CA . THR A 1 194 ? -15.808 -1.587 19.333 1.00 94.06 194 THR A CA 1
ATOM 1606 C C . THR A 1 194 ? -15.379 -2.274 20.628 1.00 94.06 194 THR A C 1
ATOM 1608 O O . THR A 1 194 ? -16.173 -2.988 21.233 1.00 94.06 194 THR A O 1
ATOM 1611 N N . VAL A 1 195 ? -14.125 -2.100 21.052 1.00 93.75 195 VAL A N 1
ATOM 1612 C CA . VAL A 1 195 ? -13.561 -2.746 22.240 1.00 93.75 195 VAL A CA 1
ATOM 1613 C C . VAL A 1 195 ? -13.446 -1.722 23.363 1.00 93.75 195 VAL A C 1
ATOM 1615 O O . VAL A 1 195 ? -12.864 -0.656 23.178 1.00 93.75 195 VAL A O 1
ATOM 1618 N N . LYS A 1 196 ? -13.960 -2.058 24.550 1.00 89.56 196 LYS A N 1
ATOM 1619 C CA . LYS A 1 196 ? -13.696 -1.282 25.766 1.00 89.56 196 LYS A CA 1
ATOM 1620 C C . LYS A 1 196 ? -12.223 -1.451 26.154 1.00 89.56 196 LYS A C 1
ATOM 1622 O O . LYS A 1 196 ? -11.744 -2.579 26.240 1.00 89.56 196 LYS A O 1
ATOM 1627 N N . ASP A 1 197 ? -11.520 -0.340 26.356 1.00 89.69 197 ASP A N 1
ATOM 1628 C CA . ASP A 1 197 ? -10.098 -0.294 26.731 1.00 89.69 197 ASP A CA 1
ATOM 1629 C C . ASP A 1 197 ? -9.185 -1.143 25.816 1.00 89.69 197 ASP A C 1
ATOM 1631 O O . ASP A 1 197 ? -8.508 -2.074 26.268 1.00 89.69 197 ASP A O 1
ATOM 1635 N N . PRO A 1 198 ? -9.117 -0.826 24.505 1.00 91.56 198 PRO A N 1
ATOM 1636 C CA . PRO A 1 198 ? -8.422 -1.651 23.515 1.00 91.56 198 PRO A CA 1
ATOM 1637 C C . PRO A 1 198 ? -6.928 -1.827 23.809 1.00 91.56 198 PRO A C 1
ATOM 1639 O O . PRO A 1 198 ? -6.338 -2.810 23.373 1.00 91.56 198 PRO A O 1
ATOM 1642 N N . ASP A 1 199 ? -6.306 -0.913 24.559 1.00 90.44 199 ASP A N 1
ATOM 1643 C CA . ASP A 1 199 ? -4.879 -0.995 24.874 1.00 90.44 199 ASP A CA 1
ATOM 1644 C C . ASP A 1 199 ? -4.533 -2.044 25.950 1.00 90.44 199 ASP A C 1
ATOM 1646 O O . ASP A 1 199 ? -3.383 -2.468 26.038 1.00 90.44 199 ASP A O 1
ATOM 1650 N N . GLN A 1 200 ? -5.528 -2.518 26.712 1.00 89.88 200 GLN A N 1
ATOM 1651 C CA . GLN A 1 200 ? -5.376 -3.574 27.726 1.00 89.88 200 GLN A CA 1
ATOM 1652 C C . GLN A 1 200 ? -5.841 -4.953 27.229 1.00 89.88 200 GLN A C 1
ATOM 1654 O O . GLN A 1 200 ? -5.551 -5.983 27.842 1.00 89.88 200 GLN A O 1
ATOM 1659 N N . ASN A 1 201 ? -6.544 -5.010 26.095 1.00 90.62 201 ASN A N 1
ATOM 1660 C CA . ASN A 1 201 ? -7.122 -6.245 25.579 1.00 90.62 201 ASN A CA 1
ATOM 1661 C C . ASN A 1 201 ? -6.146 -6.996 24.655 1.00 90.62 201 ASN A C 1
ATOM 1663 O O . ASN A 1 201 ? -5.940 -6.622 23.501 1.00 90.62 201 ASN A O 1
ATOM 1667 N N . LYS A 1 202 ? -5.594 -8.124 25.124 1.00 89.75 202 LYS A N 1
ATOM 1668 C CA . LYS A 1 202 ? -4.674 -8.971 24.334 1.00 89.75 202 LYS A CA 1
ATOM 1669 C C . LYS A 1 202 ? -5.312 -9.571 23.070 1.00 89.75 202 LYS A C 1
ATOM 1671 O O . LYS A 1 202 ? -4.603 -9.833 22.100 1.00 89.75 202 LYS A O 1
ATOM 1676 N N . GLY A 1 203 ? -6.631 -9.775 23.058 1.00 92.25 203 GLY A N 1
ATOM 1677 C CA . GLY A 1 203 ? -7.372 -10.323 21.916 1.00 92.25 203 GLY A CA 1
ATOM 1678 C C . GLY A 1 203 ? -7.495 -9.355 20.736 1.00 92.25 203 GLY A C 1
ATOM 1679 O O . GLY A 1 203 ? -7.731 -9.787 19.605 1.00 92.25 203 GLY A O 1
ATOM 1680 N N . VAL A 1 204 ? -7.258 -8.057 20.962 1.00 94.56 204 VAL A N 1
ATOM 1681 C CA . VAL A 1 204 ? -7.444 -7.014 19.945 1.00 94.56 204 VAL A CA 1
ATOM 1682 C C . VAL A 1 204 ? -6.524 -7.197 18.731 1.00 94.56 204 VAL A C 1
ATOM 1684 O O . VAL A 1 204 ? -6.915 -6.891 17.605 1.00 94.56 204 VAL A O 1
ATOM 1687 N N . VAL A 1 205 ? -5.343 -7.798 18.922 1.00 94.00 205 VAL A N 1
ATOM 1688 C CA . VAL A 1 205 ? -4.417 -8.124 17.826 1.00 94.00 205 VAL A CA 1
ATOM 1689 C C . VAL A 1 205 ? -5.072 -9.094 16.840 1.00 94.00 205 VAL A C 1
ATOM 1691 O O . VAL A 1 205 ? -5.044 -8.864 15.631 1.00 94.00 205 VAL A O 1
ATOM 1694 N N . GLY A 1 206 ? -5.689 -10.166 17.349 1.00 93.44 206 GLY A N 1
ATOM 1695 C CA . GLY A 1 206 ? -6.370 -11.166 16.527 1.00 93.44 206 GLY A CA 1
ATOM 1696 C C . GLY A 1 206 ? -7.582 -10.584 15.802 1.00 93.44 206 GLY A C 1
ATOM 1697 O O . GLY A 1 206 ? -7.751 -10.824 14.606 1.00 93.44 206 GLY A O 1
ATOM 1698 N N . MET A 1 207 ? -8.367 -9.751 16.494 1.00 96.00 207 MET A N 1
ATOM 1699 C CA . MET A 1 207 ? -9.521 -9.054 15.913 1.00 96.00 207 MET A CA 1
ATOM 1700 C C . MET A 1 207 ? -9.114 -8.166 14.732 1.00 96.00 207 MET A C 1
ATOM 1702 O O . MET A 1 207 ? -9.696 -8.267 13.654 1.00 96.00 207 MET A O 1
ATOM 1706 N N . VAL A 1 208 ? -8.067 -7.351 14.896 1.00 96.88 208 VAL A N 1
ATOM 1707 C CA . VAL A 1 208 ? -7.560 -6.474 13.829 1.00 96.88 208 VAL A CA 1
ATOM 1708 C C . VAL A 1 208 ? -7.059 -7.280 12.630 1.00 96.88 208 VAL A C 1
ATOM 1710 O O . VAL A 1 208 ? -7.334 -6.911 11.489 1.00 96.88 208 VAL A O 1
ATOM 1713 N N . ILE A 1 209 ? -6.346 -8.386 12.860 1.00 96.38 209 ILE A N 1
ATOM 1714 C CA . ILE A 1 209 ? -5.862 -9.245 11.771 1.00 96.38 209 ILE A CA 1
ATOM 1715 C C . ILE A 1 209 ? -7.023 -9.899 11.015 1.00 96.38 209 ILE A C 1
ATOM 1717 O O . ILE A 1 209 ? -6.984 -9.951 9.786 1.00 96.38 209 ILE A O 1
ATOM 1721 N N . ASN A 1 210 ? -8.056 -10.375 11.710 1.00 96.69 210 ASN A N 1
ATOM 1722 C CA . ASN A 1 210 ? -9.218 -10.981 11.059 1.00 96.69 210 ASN A CA 1
ATOM 1723 C C . ASN A 1 210 ? -10.017 -9.951 10.252 1.00 96.69 210 ASN A C 1
ATOM 1725 O O . ASN A 1 210 ? -10.268 -10.184 9.071 1.00 96.69 210 ASN A O 1
ATOM 1729 N N . ALA A 1 211 ? -10.270 -8.766 10.813 1.00 97.25 211 ALA A N 1
ATOM 1730 C CA . ALA A 1 211 ? -10.907 -7.674 10.079 1.00 97.25 211 ALA A CA 1
ATOM 1731 C C . ALA A 1 211 ? -10.084 -7.239 8.850 1.00 97.25 211 ALA A C 1
ATOM 1733 O O . ALA A 1 211 ? -10.631 -6.922 7.796 1.00 97.25 211 ALA A O 1
ATOM 1734 N N . ALA A 1 212 ? -8.750 -7.258 8.938 1.00 96.88 212 ALA A N 1
ATOM 1735 C CA . ALA A 1 212 ? -7.889 -6.976 7.793 1.00 96.88 212 ALA A CA 1
ATOM 1736 C C . ALA A 1 212 ? -7.961 -8.064 6.705 1.00 96.88 212 ALA A C 1
ATOM 1738 O O . ALA A 1 212 ? -7.907 -7.732 5.520 1.00 96.88 212 ALA A O 1
ATOM 1739 N N . LYS A 1 213 ? -8.099 -9.347 7.074 1.00 96.62 213 LYS A N 1
ATOM 1740 C CA . LYS A 1 213 ? -8.320 -10.446 6.114 1.00 96.62 213 LYS A CA 1
ATOM 1741 C C . LYS A 1 213 ? -9.638 -10.275 5.364 1.00 96.62 213 LYS A C 1
ATOM 1743 O O . LYS A 1 213 ? -9.663 -10.455 4.152 1.00 96.62 213 LYS A O 1
ATOM 1748 N N . GLU A 1 214 ? -10.700 -9.893 6.064 1.00 96.50 214 GLU A N 1
ATOM 1749 C CA . GLU A 1 214 ? -11.989 -9.570 5.444 1.00 96.50 214 GLU A CA 1
ATOM 1750 C C . GLU A 1 214 ? -11.847 -8.368 4.505 1.00 96.50 214 GLU A C 1
ATOM 1752 O O . GLU A 1 214 ? -12.170 -8.465 3.322 1.00 96.50 214 GLU A O 1
ATOM 1757 N N . GLY A 1 215 ? -11.22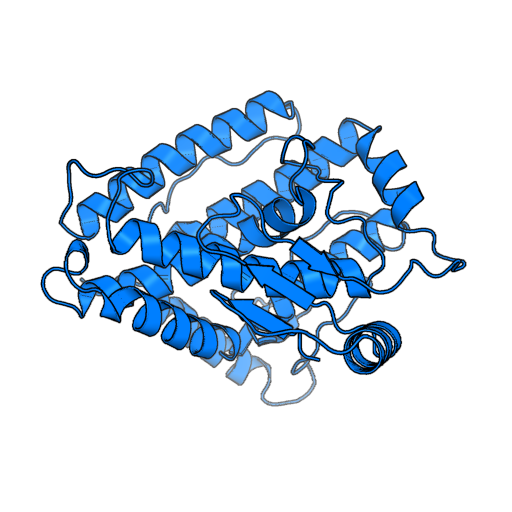7 -7.284 4.983 1.00 95.75 215 GLY A N 1
ATOM 1758 C CA . GLY A 1 215 ? -10.978 -6.071 4.201 1.00 95.75 215 GLY A CA 1
ATOM 1759 C C . GLY A 1 215 ? -10.144 -6.280 2.932 1.00 95.75 215 GLY A C 1
ATOM 1760 O O . GLY A 1 215 ? -10.304 -5.538 1.959 1.00 95.75 215 GLY A O 1
ATOM 1761 N N . LEU A 1 216 ? -9.271 -7.295 2.907 1.00 95.94 216 LEU A N 1
ATOM 1762 C CA . LEU A 1 216 ? -8.513 -7.693 1.715 1.00 95.94 216 LEU A CA 1
ATOM 1763 C C . LEU A 1 216 ? -9.402 -8.257 0.602 1.00 95.94 216 LEU A C 1
ATOM 1765 O O . LEU A 1 216 ? -9.065 -8.059 -0.565 1.00 95.94 216 LEU A O 1
ATOM 1769 N N . ASN A 1 217 ? -10.497 -8.935 0.955 1.00 95.00 217 ASN A N 1
ATOM 1770 C CA . ASN A 1 217 ? -11.416 -9.596 0.021 1.00 95.00 217 ASN A CA 1
ATOM 1771 C C . ASN A 1 217 ? -12.552 -8.682 -0.455 1.00 95.00 217 ASN A C 1
ATOM 1773 O O . ASN A 1 217 ? -13.296 -9.038 -1.364 1.00 95.00 217 ASN A O 1
ATOM 1777 N N . GLU A 1 218 ? -12.693 -7.503 0.143 1.00 94.00 218 GLU A N 1
ATOM 1778 C CA . GLU A 1 218 ? -13.719 -6.541 -0.238 1.00 94.00 218 GLU A CA 1
ATOM 1779 C C . GLU A 1 218 ? -13.488 -5.995 -1.651 1.00 94.00 218 GLU A C 1
ATOM 1781 O O . GLU A 1 218 ? -12.377 -5.591 -2.013 1.00 94.00 218 GLU A O 1
ATOM 1786 N N . ASN A 1 219 ? -14.575 -5.936 -2.421 1.00 95.06 219 ASN A N 1
ATOM 1787 C CA . ASN A 1 219 ? -14.589 -5.370 -3.761 1.00 95.06 219 ASN A CA 1
ATOM 1788 C C . ASN A 1 219 ? -14.513 -3.845 -3.716 1.00 95.06 219 ASN A C 1
ATOM 1790 O O . ASN A 1 219 ? -15.267 -3.181 -3.008 1.00 95.06 219 ASN A O 1
ATOM 1794 N N . ILE A 1 220 ? -13.626 -3.300 -4.534 1.00 95.12 220 ILE A N 1
ATOM 1795 C CA . ILE A 1 220 ? -13.371 -1.876 -4.686 1.00 95.12 220 ILE A CA 1
ATOM 1796 C C . ILE A 1 220 ? -13.230 -1.536 -6.165 1.00 95.12 220 ILE A C 1
ATOM 1798 O O . ILE A 1 220 ? -12.752 -2.335 -6.974 1.00 95.12 220 ILE A O 1
ATOM 1802 N N . TYR A 1 221 ? -13.611 -0.318 -6.525 1.00 95.12 221 TYR A N 1
ATOM 1803 C CA . TYR A 1 221 ? -13.345 0.202 -7.856 1.00 95.12 221 TYR A CA 1
ATOM 1804 C C . TYR A 1 221 ? -11.954 0.841 -7.914 1.00 95.12 221 TYR A C 1
ATOM 1806 O O . TYR A 1 221 ? -11.585 1.648 -7.055 1.00 95.12 221 TYR A O 1
ATOM 1814 N N . THR A 1 222 ? -11.189 0.512 -8.956 1.00 93.19 222 THR A N 1
ATOM 1815 C CA . THR A 1 222 ? -9.948 1.216 -9.288 1.00 93.19 222 THR A CA 1
ATOM 1816 C C . THR A 1 222 ? -10.071 1.934 -10.626 1.00 93.19 222 THR A C 1
ATOM 1818 O O . THR A 1 222 ? -10.331 1.340 -11.677 1.00 93.19 222 THR A O 1
ATOM 1821 N N . GLY A 1 223 ? -9.861 3.249 -10.604 1.00 90.81 223 GLY A N 1
ATOM 1822 C CA . GLY A 1 223 ? -10.010 4.101 -11.778 1.00 90.81 223 GLY A CA 1
ATOM 1823 C C . GLY A 1 223 ? -8.846 3.961 -12.753 1.00 90.81 223 GLY A C 1
ATOM 1824 O O . GLY A 1 223 ? -9.003 4.249 -13.939 1.00 90.81 223 GLY A O 1
ATOM 1825 N N . LEU A 1 224 ? -7.686 3.490 -12.276 1.00 92.44 224 LEU A N 1
ATOM 1826 C CA . LEU A 1 224 ? -6.487 3.337 -13.098 1.00 92.44 224 LEU A CA 1
ATOM 1827 C C . LEU A 1 224 ? -6.668 2.279 -14.196 1.00 92.44 224 LEU A C 1
ATOM 1829 O O . LEU A 1 224 ? -6.318 2.549 -15.342 1.00 92.44 224 LEU A O 1
ATOM 1833 N N . THR A 1 225 ? -7.227 1.112 -13.857 1.00 91.88 225 THR A N 1
ATOM 1834 C CA . THR A 1 225 ? -7.488 0.020 -14.815 1.00 91.88 225 THR A CA 1
ATOM 1835 C C . THR A 1 225 ? -8.968 -0.129 -15.184 1.00 91.88 225 THR A C 1
ATOM 1837 O O . THR A 1 225 ? -9.279 -0.903 -16.085 1.00 91.88 225 THR A O 1
ATOM 1840 N N . ARG A 1 226 ? -9.877 0.620 -14.535 1.00 90.56 226 ARG A N 1
ATOM 1841 C CA . ARG A 1 226 ? -11.345 0.503 -14.672 1.00 90.56 226 ARG A CA 1
ATOM 1842 C C . ARG A 1 226 ? -11.850 -0.901 -14.385 1.00 90.56 226 ARG A C 1
ATOM 1844 O O . ARG A 1 226 ? -12.528 -1.527 -15.202 1.00 90.56 226 ARG A O 1
ATOM 1851 N N . GLN A 1 227 ? -11.489 -1.392 -13.211 1.00 92.44 227 GLN A N 1
ATOM 1852 C CA . GLN A 1 227 ? -11.864 -2.721 -12.759 1.00 92.44 227 GLN A CA 1
ATOM 1853 C C . GLN A 1 227 ? -12.467 -2.648 -11.364 1.00 92.44 227 GLN A C 1
ATOM 1855 O O . GLN A 1 227 ? -12.102 -1.784 -10.564 1.00 92.44 227 GLN A O 1
ATOM 1860 N N . ILE A 1 228 ? -13.376 -3.577 -11.087 1.00 94.31 228 ILE A N 1
ATOM 1861 C CA . ILE A 1 228 ? -13.773 -3.914 -9.724 1.00 94.31 228 ILE A CA 1
ATOM 1862 C C . ILE A 1 228 ? -12.876 -5.074 -9.308 1.00 94.31 228 ILE A C 1
ATOM 1864 O O . ILE A 1 228 ? -12.894 -6.137 -9.933 1.00 94.31 228 ILE A O 1
ATOM 1868 N N . VAL A 1 229 ? -12.045 -4.832 -8.307 1.00 95.38 229 VAL A N 1
ATOM 1869 C CA . VAL A 1 229 ? -11.016 -5.756 -7.819 1.00 95.38 229 VAL A CA 1
ATOM 1870 C C . VAL A 1 229 ? -11.124 -5.873 -6.310 1.00 95.38 229 VAL A C 1
ATOM 1872 O O . VAL A 1 229 ? -11.789 -5.058 -5.678 1.00 95.38 229 VAL A O 1
ATOM 1875 N N . THR A 1 230 ? -10.444 -6.841 -5.711 1.00 95.94 230 THR A N 1
ATOM 1876 C CA . THR A 1 230 ? -10.293 -6.863 -4.253 1.00 95.94 230 THR A CA 1
ATOM 1877 C C . THR A 1 230 ? -9.136 -5.954 -3.819 1.00 95.94 230 THR A C 1
ATOM 1879 O O . THR A 1 230 ? -8.252 -5.626 -4.617 1.00 95.94 230 THR A O 1
ATOM 1882 N N . ARG A 1 231 ? -9.078 -5.536 -2.547 1.00 95.00 231 ARG A N 1
ATOM 1883 C CA . ARG A 1 231 ? -7.916 -4.764 -2.046 1.00 95.00 231 ARG A CA 1
ATOM 1884 C C . ARG A 1 231 ? -6.606 -5.530 -2.143 1.00 95.00 231 ARG A C 1
ATOM 1886 O O . ARG A 1 231 ? -5.557 -4.922 -2.354 1.00 95.00 231 ARG A O 1
ATOM 1893 N N . HIS A 1 232 ? -6.657 -6.851 -1.999 1.00 94.38 232 HIS A N 1
ATOM 1894 C CA . HIS A 1 232 ? -5.494 -7.715 -2.189 1.00 94.38 232 HIS A CA 1
ATOM 1895 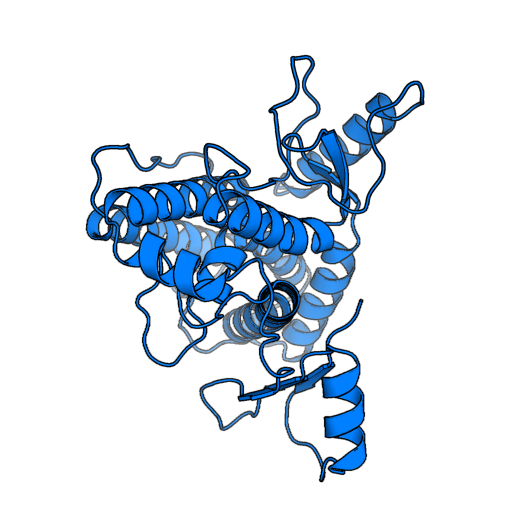C C . HIS A 1 232 ? -4.847 -7.524 -3.568 1.00 94.38 232 HIS A C 1
ATOM 1897 O O . HIS A 1 232 ? -3.622 -7.432 -3.670 1.00 94.38 232 HIS A O 1
ATOM 1903 N N . GLU A 1 233 ? -5.665 -7.348 -4.603 1.00 95.25 233 GLU A N 1
ATOM 1904 C CA . GLU A 1 233 ? -5.213 -7.147 -5.980 1.00 95.25 233 GLU A CA 1
ATOM 1905 C C . GLU A 1 233 ? -4.556 -5.781 -6.207 1.00 95.25 233 GLU A C 1
ATOM 1907 O O . GLU A 1 233 ? -3.727 -5.639 -7.105 1.00 95.25 233 GLU A O 1
ATOM 1912 N N . LEU A 1 234 ? -4.818 -4.773 -5.365 1.00 96.12 234 LEU A N 1
ATOM 1913 C CA . LEU A 1 234 ? -4.074 -3.509 -5.432 1.00 96.12 234 LEU A CA 1
ATOM 1914 C C . LEU A 1 234 ? -2.595 -3.694 -5.079 1.00 96.12 234 LEU A C 1
ATOM 1916 O O . LEU A 1 234 ? -1.731 -3.096 -5.725 1.00 96.12 234 LEU A O 1
ATOM 1920 N N . TYR A 1 235 ? -2.288 -4.562 -4.109 1.00 96.31 235 TYR A N 1
ATOM 1921 C CA . TYR A 1 235 ? -0.904 -4.892 -3.762 1.00 96.31 235 TYR A CA 1
ATOM 1922 C C . TYR A 1 235 ? -0.181 -5.619 -4.896 1.00 96.31 235 TYR A C 1
ATOM 1924 O O . TYR A 1 235 ? 1.016 -5.418 -5.090 1.00 96.31 235 TYR A O 1
ATOM 1932 N N . HIS A 1 236 ? -0.889 -6.435 -5.678 1.00 95.75 236 HIS A N 1
ATOM 1933 C CA . HIS A 1 236 ? -0.323 -6.985 -6.909 1.00 95.75 236 HIS A CA 1
ATOM 1934 C C . HIS A 1 236 ? -0.149 -5.885 -7.963 1.00 95.75 236 HIS A C 1
ATOM 1936 O O . HIS A 1 236 ? 0.907 -5.757 -8.586 1.00 95.75 236 HIS A O 1
ATOM 1942 N N . GLY A 1 237 ? -1.165 -5.040 -8.116 1.00 96.88 237 GLY A N 1
ATOM 1943 C CA . GLY A 1 237 ? -1.220 -3.974 -9.103 1.00 96.88 237 GLY A CA 1
ATOM 1944 C C . GLY A 1 237 ? -0.107 -2.945 -8.995 1.00 96.88 237 GLY A C 1
ATOM 1945 O O . GLY A 1 237 ? 0.449 -2.537 -10.015 1.00 96.88 237 GLY A O 1
ATOM 1946 N N . ILE A 1 238 ? 0.268 -2.541 -7.781 1.00 98.06 238 ILE A N 1
ATOM 1947 C CA . ILE A 1 238 ? 1.389 -1.615 -7.599 1.00 98.06 238 ILE A CA 1
ATOM 1948 C C . ILE A 1 238 ? 2.721 -2.237 -8.035 1.00 98.06 238 ILE A C 1
ATOM 1950 O O . ILE A 1 238 ? 3.542 -1.557 -8.652 1.00 98.06 238 ILE A O 1
ATOM 1954 N N . VAL A 1 239 ? 2.912 -3.537 -7.787 1.00 97.56 239 VAL A N 1
ATOM 1955 C CA . VAL A 1 239 ? 4.109 -4.277 -8.203 1.00 97.56 239 VAL A CA 1
ATOM 1956 C C . VAL A 1 239 ? 4.146 -4.425 -9.726 1.00 97.56 239 VAL A C 1
ATOM 1958 O O . VAL A 1 239 ? 5.178 -4.155 -10.340 1.00 97.56 239 VAL A O 1
ATOM 1961 N N . LEU A 1 240 ? 3.014 -4.760 -10.357 1.00 96.69 240 LEU A N 1
ATOM 1962 C CA . LEU A 1 240 ? 2.886 -4.801 -11.819 1.00 96.69 240 LEU A CA 1
ATOM 1963 C C . LEU A 1 240 ? 3.172 -3.444 -12.463 1.00 96.69 240 LEU A C 1
ATOM 1965 O O . LEU A 1 240 ? 3.866 -3.375 -13.479 1.00 96.69 240 LEU A O 1
ATOM 1969 N N . SER A 1 241 ? 2.644 -2.370 -11.879 1.00 97.56 241 SER A N 1
ATOM 1970 C CA . SER A 1 241 ? 2.879 -1.013 -12.364 1.00 97.56 241 SER A CA 1
ATOM 1971 C C . SER A 1 241 ? 4.354 -0.634 -12.274 1.00 97.56 241 SER A C 1
ATOM 1973 O O . SER A 1 241 ? 4.912 -0.097 -13.233 1.00 97.56 241 SER A O 1
ATOM 1975 N N . LEU A 1 242 ? 5.011 -0.959 -11.154 1.00 98.00 242 LEU A N 1
ATOM 1976 C CA . LEU A 1 242 ? 6.438 -0.710 -10.984 1.00 98.00 242 LEU A CA 1
ATOM 1977 C C . LEU A 1 242 ? 7.251 -1.500 -12.010 1.00 98.00 242 LEU A C 1
ATOM 1979 O O . LEU A 1 242 ? 8.057 -0.905 -12.717 1.00 98.00 242 LEU A O 1
ATOM 1983 N N . LYS A 1 243 ? 6.995 -2.805 -12.154 1.00 96.00 243 LYS A N 1
ATOM 1984 C CA . LYS A 1 243 ? 7.663 -3.658 -13.147 1.00 96.00 243 LYS A CA 1
ATOM 1985 C C . LYS A 1 243 ? 7.537 -3.085 -14.560 1.00 96.00 243 LYS A C 1
ATOM 1987 O O . LYS A 1 243 ? 8.541 -2.894 -15.235 1.00 96.00 243 LYS A O 1
ATOM 1992 N N . ASN A 1 244 ? 6.325 -2.738 -14.993 1.00 96.00 244 ASN A N 1
ATOM 1993 C CA . ASN A 1 244 ? 6.108 -2.170 -16.327 1.00 96.00 244 ASN A CA 1
ATOM 1994 C C . ASN A 1 244 ? 6.786 -0.808 -16.518 1.00 96.00 244 ASN A C 1
ATOM 1996 O O . ASN A 1 244 ? 7.211 -0.485 -17.625 1.00 96.00 244 ASN A O 1
ATOM 2000 N N . TYR A 1 245 ? 6.909 -0.010 -15.458 1.00 97.06 245 TYR A N 1
ATOM 2001 C CA . TYR A 1 245 ? 7.654 1.243 -15.513 1.00 97.06 245 TYR A CA 1
ATOM 2002 C C . TYR A 1 245 ? 9.171 1.019 -15.619 1.00 97.06 245 TYR A C 1
ATOM 2004 O O . TYR A 1 245 ? 9.827 1.693 -16.410 1.00 97.06 245 TYR A O 1
ATOM 2012 N N . LEU A 1 246 ? 9.721 0.063 -14.864 1.00 96.25 246 LEU A N 1
ATOM 2013 C CA . LEU A 1 246 ? 11.146 -0.292 -14.894 1.00 96.25 246 LEU A CA 1
ATOM 2014 C C . LEU A 1 246 ? 11.574 -0.856 -16.254 1.00 96.25 246 LEU A C 1
ATOM 2016 O O . LEU A 1 246 ? 12.641 -0.508 -16.756 1.00 96.25 246 LEU A O 1
ATOM 2020 N N . LEU A 1 247 ? 10.721 -1.680 -16.865 1.00 94.62 247 LEU A N 1
ATOM 2021 C CA . LEU A 1 247 ? 10.959 -2.283 -18.179 1.00 94.62 247 LEU A CA 1
ATOM 2022 C C . LEU A 1 247 ? 10.714 -1.313 -19.349 1.00 94.62 247 LEU A C 1
ATOM 2024 O O . LEU A 1 247 ? 10.983 -1.654 -20.493 1.00 94.62 247 LEU A O 1
ATOM 2028 N N . GLY A 1 248 ? 10.217 -0.099 -19.086 1.00 93.88 248 GLY A N 1
ATOM 2029 C CA . GLY A 1 248 ? 9.953 0.902 -20.124 1.00 93.88 248 GLY A CA 1
ATOM 2030 C C . GLY A 1 248 ? 8.637 0.708 -20.887 1.00 93.88 248 GLY A C 1
ATOM 2031 O O . GLY A 1 248 ? 8.311 1.532 -21.738 1.00 93.88 248 GLY A O 1
ATOM 2032 N N . ASN A 1 249 ? 7.836 -0.303 -20.538 1.00 94.56 249 ASN A N 1
ATOM 2033 C CA . ASN A 1 249 ? 6.516 -0.537 -21.133 1.00 94.56 249 ASN A CA 1
ATOM 2034 C C . ASN A 1 249 ? 5.549 0.623 -20.849 1.00 94.56 249 ASN A C 1
ATOM 2036 O O . ASN A 1 249 ? 4.661 0.909 -21.647 1.00 94.56 249 ASN A O 1
ATOM 2040 N N . GLN A 1 250 ? 5.717 1.312 -19.715 1.00 94.00 250 GLN A N 1
ATOM 2041 C CA . GLN A 1 250 ? 4.880 2.440 -19.307 1.00 94.00 250 GLN A CA 1
ATOM 2042 C C . GLN A 1 250 ? 5.710 3.719 -19.129 1.00 94.00 250 GLN A C 1
ATOM 2044 O O . GLN A 1 250 ? 6.774 3.702 -18.517 1.00 94.00 250 GLN A O 1
ATOM 2049 N N . ARG A 1 251 ? 5.194 4.867 -19.599 1.00 92.81 251 ARG A N 1
ATOM 2050 C CA . ARG A 1 251 ? 5.897 6.168 -19.515 1.00 92.81 251 ARG A CA 1
ATOM 2051 C C . ARG A 1 251 ? 6.101 6.689 -18.093 1.00 92.81 251 ARG A C 1
ATOM 2053 O O . ARG A 1 251 ? 7.054 7.422 -17.839 1.00 92.81 251 ARG A O 1
ATOM 2060 N N . SER A 1 252 ? 5.190 6.374 -17.181 1.00 95.00 252 SER A N 1
ATOM 2061 C CA . SER A 1 252 ? 5.207 6.879 -15.810 1.00 95.00 252 SER A CA 1
ATOM 2062 C C . SER A 1 252 ? 4.780 5.794 -14.837 1.00 95.00 252 SER A C 1
ATOM 2064 O O . SER A 1 252 ? 3.890 5.004 -15.131 1.00 95.00 252 SER A O 1
ATOM 2066 N N . PHE A 1 253 ? 5.380 5.770 -13.650 1.00 97.31 253 PHE A N 1
ATOM 2067 C CA . PHE A 1 253 ? 4.853 4.965 -12.552 1.00 97.31 253 PHE A CA 1
ATOM 2068 C C . PHE A 1 253 ? 3.487 5.513 -12.116 1.00 97.31 253 PHE A C 1
ATOM 2070 O O . PHE A 1 253 ? 3.368 6.714 -11.865 1.00 97.31 253 PHE A O 1
ATOM 2077 N N . MET A 1 254 ? 2.471 4.650 -12.050 1.00 96.06 254 MET A N 1
ATOM 2078 C CA . MET A 1 254 ? 1.100 5.005 -11.665 1.00 96.06 254 MET A CA 1
ATOM 2079 C C . MET A 1 254 ? 0.567 3.989 -10.660 1.00 96.06 254 MET A C 1
ATOM 2081 O O . MET A 1 254 ? 0.546 2.797 -10.945 1.00 96.06 254 MET A O 1
ATOM 2085 N N . ILE A 1 255 ? 0.120 4.437 -9.493 1.00 97.06 255 ILE A N 1
ATOM 2086 C CA . ILE A 1 255 ? -0.331 3.532 -8.431 1.00 97.06 255 ILE A CA 1
ATOM 2087 C C . ILE A 1 255 ? -1.839 3.302 -8.576 1.00 97.06 255 ILE A C 1
ATOM 2089 O O . ILE A 1 255 ? -2.579 4.289 -8.613 1.00 97.06 255 ILE A O 1
ATOM 2093 N N . PRO A 1 256 ? -2.320 2.047 -8.677 1.00 96.19 256 PRO A N 1
ATOM 2094 C CA . PRO A 1 256 ? -3.752 1.781 -8.646 1.00 96.19 256 PRO A CA 1
ATOM 2095 C C . PRO A 1 256 ? -4.274 2.124 -7.253 1.00 96.19 256 PRO A C 1
ATOM 2097 O O . PRO A 1 256 ? -3.784 1.590 -6.263 1.00 96.19 256 PRO A O 1
ATOM 2100 N N . THR A 1 257 ? -5.235 3.038 -7.169 1.00 95.00 257 THR A N 1
ATOM 2101 C CA . THR A 1 257 ? -5.865 3.447 -5.907 1.00 95.00 257 THR A CA 1
ATOM 2102 C C . THR A 1 257 ? -7.333 3.055 -5.887 1.00 95.00 257 THR A C 1
ATOM 2104 O O . THR A 1 257 ? -7.899 2.714 -6.928 1.00 95.00 257 THR A O 1
ATOM 2107 N N . VAL A 1 258 ? -7.943 3.130 -4.705 1.00 94.19 258 VAL A N 1
ATOM 2108 C CA . VAL A 1 258 ? -9.400 3.127 -4.576 1.00 94.19 258 VAL A CA 1
ATOM 2109 C C . VAL A 1 258 ? -9.930 4.454 -5.121 1.00 94.19 258 VAL A C 1
ATOM 2111 O O . VAL A 1 258 ? -9.433 5.526 -4.754 1.00 94.19 258 VAL A O 1
ATOM 2114 N N . ASP A 1 259 ? -10.879 4.382 -6.049 1.00 92.12 259 ASP A N 1
ATOM 2115 C CA . ASP A 1 259 ? -11.379 5.528 -6.807 1.00 92.12 259 ASP A CA 1
ATOM 2116 C C . ASP A 1 259 ? -12.904 5.523 -6.904 1.00 92.12 259 ASP A C 1
ATOM 2118 O O . ASP A 1 259 ? -13.566 4.527 -6.627 1.00 92.12 259 ASP A O 1
ATOM 2122 N N . GLN A 1 260 ? -13.446 6.650 -7.360 1.00 91.69 260 GLN A N 1
ATOM 2123 C CA . GLN A 1 260 ? -14.838 6.763 -7.773 1.00 91.69 260 GLN A CA 1
ATOM 2124 C C . GLN A 1 260 ? -14.963 6.503 -9.284 1.00 91.69 260 GLN A C 1
ATOM 2126 O O . GLN A 1 260 ? -14.082 6.927 -10.047 1.00 91.69 260 GLN A O 1
ATOM 2131 N N . PRO A 1 261 ? -16.030 5.830 -9.749 1.00 90.00 261 PRO A N 1
ATOM 2132 C CA . PRO A 1 261 ? -16.309 5.681 -11.169 1.00 90.00 261 PRO A CA 1
ATOM 2133 C C . PRO A 1 261 ? -16.492 7.054 -11.813 1.00 90.00 261 PRO A C 1
ATOM 2135 O O . PRO A 1 261 ? -17.378 7.814 -11.433 1.00 90.00 261 PRO A O 1
ATOM 2138 N N . ASN A 1 262 ? -15.660 7.377 -12.802 1.00 83.19 262 ASN A N 1
ATOM 2139 C CA . ASN A 1 262 ? -15.766 8.616 -13.561 1.00 83.19 262 ASN A CA 1
ATOM 2140 C C . ASN A 1 262 ? -15.941 8.343 -15.061 1.00 83.19 262 ASN A C 1
ATOM 2142 O O . ASN A 1 262 ? -15.266 7.495 -15.654 1.00 83.19 262 ASN A O 1
ATOM 2146 N N . GLY A 1 263 ? -16.859 9.087 -15.684 1.00 72.81 263 GLY A N 1
ATOM 2147 C CA . GLY A 1 263 ? -16.967 9.156 -17.139 1.00 72.81 263 GLY A CA 1
ATOM 2148 C C . GLY A 1 263 ? -15.738 9.873 -17.699 1.00 72.81 263 GLY A C 1
ATOM 2149 O O . GLY A 1 263 ? -15.356 10.930 -17.209 1.00 72.81 263 GLY A O 1
ATOM 2150 N N . GLY A 1 264 ? -15.058 9.280 -18.678 1.00 79.31 264 GLY A N 1
ATOM 2151 C CA . GLY A 1 264 ? -13.869 9.877 -19.292 1.00 79.31 264 GLY A CA 1
ATOM 2152 C C . GLY A 1 264 ? -13.083 8.883 -20.140 1.00 79.31 264 GLY A C 1
ATOM 2153 O O . GLY A 1 264 ? -13.486 7.724 -20.288 1.00 79.31 264 GLY A O 1
ATOM 2154 N N . ARG A 1 265 ? -11.921 9.291 -20.656 1.00 79.00 265 ARG A N 1
ATOM 2155 C CA . ARG A 1 265 ? -10.991 8.386 -21.350 1.00 79.00 265 ARG A CA 1
ATOM 2156 C C . ARG A 1 265 ? -10.138 7.610 -20.332 1.00 79.00 265 ARG A C 1
ATOM 2158 O O . ARG A 1 265 ? -9.598 8.230 -19.416 1.00 79.00 265 ARG A O 1
ATOM 2165 N N . PRO A 1 266 ? -9.988 6.278 -20.463 1.00 77.94 266 PRO A N 1
ATOM 2166 C CA . PRO A 1 266 ? -9.142 5.510 -19.555 1.00 77.94 266 PRO A CA 1
ATOM 2167 C C . PRO A 1 266 ? -7.672 5.910 -19.704 1.00 77.94 266 PRO A C 1
ATOM 2169 O O . PRO A 1 266 ? -7.204 6.215 -20.806 1.00 77.94 266 PRO A O 1
ATOM 2172 N N . LYS A 1 267 ? -6.926 5.863 -18.595 1.00 85.94 267 LYS A N 1
ATOM 2173 C CA . LYS A 1 267 ? -5.465 5.976 -18.640 1.00 85.94 267 LYS A CA 1
ATOM 2174 C C . LYS A 1 267 ? -4.903 4.757 -19.374 1.00 85.94 267 LYS A C 1
ATOM 2176 O O . LYS A 1 267 ? -5.318 3.631 -19.119 1.00 85.94 267 LYS A O 1
ATOM 2181 N N . LYS A 1 268 ? -3.956 4.979 -20.288 1.00 86.56 268 LYS A N 1
ATOM 2182 C CA . LYS A 1 268 ? -3.251 3.886 -20.969 1.00 86.56 268 LYS A CA 1
ATOM 2183 C C . LYS A 1 268 ? -2.258 3.257 -19.989 1.00 86.56 268 LYS A C 1
ATOM 2185 O O . LYS A 1 268 ? -1.281 3.901 -19.612 1.00 86.56 268 LYS A O 1
ATOM 2190 N N . VAL A 1 269 ? -2.538 2.026 -19.575 1.00 91.81 269 VAL A N 1
ATOM 2191 C CA . VAL A 1 269 ? -1.711 1.214 -18.674 1.00 91.81 269 VAL A CA 1
ATOM 2192 C C . VAL A 1 269 ? -1.380 -0.114 -19.338 1.00 91.81 269 VAL A C 1
ATOM 2194 O O . VAL A 1 269 ? -2.198 -0.659 -20.077 1.00 91.81 269 VAL A O 1
ATOM 2197 N N . CYS A 1 270 ? -0.182 -0.633 -19.076 1.00 91.88 270 CYS A N 1
ATOM 2198 C CA . CYS A 1 270 ? 0.331 -1.857 -19.709 1.00 91.88 270 CYS A CA 1
ATOM 2199 C C . CYS A 1 270 ? 0.107 -3.114 -18.860 1.00 91.88 270 CYS A C 1
ATOM 2201 O O . CYS A 1 270 ? 0.708 -4.154 -19.106 1.00 91.88 270 CYS A O 1
ATOM 2203 N N . PHE A 1 271 ? -0.741 -3.021 -17.838 1.00 92.62 271 PHE A N 1
ATOM 2204 C CA . PHE A 1 271 ? -1.078 -4.129 -16.956 1.00 92.62 271 PHE A CA 1
ATOM 2205 C C . PHE A 1 271 ? -2.576 -4.150 -16.667 1.00 92.62 271 PHE A C 1
ATOM 2207 O O . PHE A 1 271 ? -3.284 -3.158 -16.848 1.00 92.62 271 PHE A O 1
ATOM 2214 N N . ARG A 1 272 ? -3.048 -5.306 -16.205 1.00 90.75 272 ARG A N 1
ATOM 2215 C CA . ARG A 1 272 ? -4.420 -5.541 -15.757 1.00 90.75 272 ARG A CA 1
ATOM 2216 C C . ARG A 1 272 ? -4.379 -6.228 -14.398 1.00 90.75 272 ARG A C 1
ATOM 2218 O O . ARG A 1 272 ? -3.410 -6.921 -14.096 1.00 90.75 272 ARG A O 1
ATOM 2225 N N . LEU A 1 273 ? -5.416 -6.013 -13.600 1.00 91.69 273 LEU A N 1
ATOM 2226 C CA . LEU A 1 273 ? -5.609 -6.689 -12.318 1.00 91.69 273 LEU A CA 1
ATOM 2227 C C . LEU A 1 273 ? -6.570 -7.865 -12.484 1.00 91.69 273 LEU A C 1
ATOM 2229 O O . LEU A 1 273 ? -7.358 -7.888 -13.439 1.00 91.69 273 LEU A O 1
ATOM 2233 N N . TYR A 1 274 ? -6.545 -8.814 -11.552 1.00 85.44 274 TYR A N 1
ATOM 2234 C CA . TYR A 1 274 ? -7.520 -9.897 -11.534 1.00 85.44 274 TYR A CA 1
ATOM 2235 C C . TYR A 1 274 ? -8.830 -9.381 -10.930 1.00 85.44 274 TYR A C 1
ATOM 2237 O O . TYR A 1 274 ? -8.944 -9.142 -9.733 1.00 85.44 274 TYR A O 1
ATOM 2245 N N . GLY A 1 275 ? -9.823 -9.136 -11.779 1.00 85.19 275 GLY A N 1
ATOM 2246 C CA . GLY A 1 275 ? -11.124 -8.643 -11.345 1.00 85.19 275 GLY A CA 1
ATOM 2247 C C . GLY A 1 275 ? -12.046 -8.325 -12.507 1.00 85.19 275 GLY A C 1
ATOM 2248 O O . GLY A 1 275 ? -11.675 -8.434 -13.681 1.00 85.19 275 GLY A O 1
ATOM 2249 N N . ARG A 1 276 ? -13.266 -7.915 -12.170 1.00 86.50 276 ARG A N 1
ATOM 2250 C CA . ARG A 1 276 ? -14.317 -7.635 -13.143 1.00 86.50 276 ARG A CA 1
ATOM 2251 C C . ARG A 1 276 ? -13.960 -6.385 -13.949 1.00 86.50 276 ARG A C 1
ATOM 2253 O O . ARG A 1 276 ? -13.627 -5.351 -13.376 1.00 86.50 276 ARG A O 1
ATOM 2260 N N . GLN A 1 277 ? -14.020 -6.481 -15.275 1.00 83.25 277 GLN A N 1
ATOM 2261 C CA . GLN A 1 277 ? -13.676 -5.393 -16.196 1.00 83.25 277 GLN A CA 1
ATOM 2262 C C . GLN A 1 277 ? -14.907 -4.622 -16.669 1.00 83.25 277 GLN A C 1
ATOM 2264 O O . GLN A 1 277 ? -16.004 -5.177 -16.759 1.00 83.25 277 GLN A O 1
ATOM 2269 N N . ALA A 1 278 ? -14.689 -3.354 -17.022 1.00 73.69 278 ALA A N 1
ATOM 2270 C CA . ALA A 1 278 ? -15.670 -2.554 -17.739 1.00 73.69 278 ALA A CA 1
ATOM 2271 C C . ALA A 1 278 ? -15.989 -3.190 -19.106 1.00 73.69 278 ALA A C 1
ATOM 2273 O O . ALA A 1 278 ? -15.111 -3.316 -19.958 1.00 73.69 278 ALA A O 1
ATOM 2274 N N . GLY A 1 279 ? -17.249 -3.578 -19.306 1.00 70.25 279 GLY A N 1
ATOM 2275 C CA . GLY A 1 279 ? -17.784 -4.147 -20.548 1.00 70.25 279 GLY A CA 1
ATOM 2276 C C . GLY A 1 279 ? -19.238 -3.713 -20.778 1.00 70.25 279 GLY A C 1
ATOM 2277 O O . GLY A 1 279 ? -19.738 -2.857 -20.051 1.00 70.25 279 GLY A O 1
ATOM 2278 N N . LYS A 1 280 ? -19.935 -4.308 -21.760 1.00 59.47 280 LYS A N 1
ATOM 2279 C CA . LYS A 1 280 ? -21.349 -4.014 -22.108 1.00 59.47 280 LYS A CA 1
ATOM 2280 C C . LYS A 1 280 ? -22.381 -4.536 -21.071 1.00 59.47 280 LYS A C 1
ATOM 2282 O O . LYS A 1 280 ? -23.468 -4.948 -21.449 1.00 59.47 280 LYS A O 1
ATOM 2287 N N . THR A 1 281 ? -22.034 -4.586 -19.784 1.00 73.00 281 THR A N 1
ATOM 2288 C CA . THR A 1 281 ? -22.834 -5.202 -18.698 1.00 73.00 281 THR A CA 1
ATOM 2289 C C . THR A 1 281 ? -23.187 -4.191 -17.595 1.00 73.00 281 THR A C 1
ATOM 2291 O O . THR A 1 281 ? -22.791 -3.028 -17.674 1.00 73.00 281 THR A O 1
ATOM 2294 N N . ASP A 1 282 ? -23.848 -4.643 -16.517 1.00 86.75 282 ASP A N 1
ATOM 2295 C CA . ASP A 1 282 ? -24.150 -3.942 -15.243 1.00 86.75 282 ASP A CA 1
ATOM 2296 C C . ASP A 1 282 ? -22.909 -3.424 -14.480 1.00 86.75 282 ASP A C 1
ATOM 2298 O O . ASP A 1 282 ? -22.992 -2.980 -13.334 1.00 86.75 282 ASP A O 1
ATOM 2302 N N . PHE A 1 283 ? -21.734 -3.446 -15.110 1.00 89.31 283 PHE A N 1
ATOM 2303 C CA . PHE A 1 283 ? -20.465 -3.051 -14.520 1.00 89.31 283 PHE A CA 1
ATOM 2304 C C . PHE A 1 283 ? -20.519 -1.670 -13.868 1.00 89.31 283 PHE A C 1
ATOM 2306 O O . PHE A 1 283 ? -20.036 -1.512 -12.753 1.00 89.31 283 PHE A O 1
ATOM 2313 N N . TRP A 1 284 ? -21.087 -0.665 -14.541 1.00 89.69 284 TRP A N 1
ATOM 2314 C CA . TRP A 1 284 ? -21.090 0.702 -14.013 1.00 89.69 284 TRP A CA 1
ATOM 2315 C C . TRP A 1 284 ? -21.981 0.859 -12.787 1.00 89.69 284 TRP A C 1
ATOM 2317 O O . TRP A 1 284 ? -21.630 1.619 -11.887 1.00 89.69 284 TRP A O 1
ATOM 2327 N N . GLN A 1 285 ? -23.083 0.111 -12.724 1.00 90.12 285 GLN A N 1
ATOM 2328 C CA . GLN A 1 285 ? -23.916 0.034 -11.531 1.00 90.12 285 GLN A CA 1
ATOM 2329 C C . GLN A 1 285 ? -23.125 -0.600 -10.382 1.00 90.12 285 GLN A C 1
ATOM 2331 O O . GLN A 1 285 ? -22.965 0.016 -9.333 1.00 90.12 285 GLN A O 1
ATOM 2336 N N . LYS A 1 286 ? -22.514 -1.768 -10.613 1.00 91.31 286 LYS A N 1
ATOM 2337 C CA . LYS A 1 286 ? -21.694 -2.456 -9.601 1.00 91.31 286 LYS A CA 1
ATOM 2338 C C . LYS A 1 286 ? -20.474 -1.653 -9.156 1.00 91.31 286 LYS A C 1
ATOM 2340 O O . LYS A 1 286 ? -20.078 -1.719 -7.997 1.00 91.31 286 LYS A O 1
ATOM 2345 N N . ALA A 1 287 ? -19.878 -0.880 -10.058 1.00 90.75 287 ALA A N 1
ATOM 2346 C CA . ALA A 1 287 ? -18.755 -0.009 -9.747 1.00 90.75 287 ALA A CA 1
ATOM 2347 C C . ALA A 1 287 ? -19.184 1.142 -8.827 1.00 90.75 287 ALA A C 1
ATOM 2349 O O . ALA A 1 287 ? -18.434 1.484 -7.917 1.00 90.75 287 ALA A O 1
ATOM 2350 N N . ARG A 1 288 ? -20.382 1.710 -9.042 1.00 92.44 288 ARG A N 1
ATOM 2351 C CA . ARG A 1 288 ? -20.968 2.717 -8.144 1.00 92.44 288 ARG A CA 1
ATOM 2352 C C . ARG A 1 288 ? -21.298 2.108 -6.787 1.00 92.44 288 ARG A C 1
ATOM 2354 O O . ARG A 1 288 ? -20.817 2.626 -5.794 1.00 92.44 288 ARG A O 1
ATOM 2361 N N . GLU A 1 289 ? -21.960 0.949 -6.751 1.00 93.06 289 GLU A N 1
ATOM 2362 C CA . GLU A 1 289 ? -22.251 0.223 -5.502 1.00 93.06 289 GLU A CA 1
ATOM 2363 C C . GLU A 1 289 ? -20.977 -0.023 -4.670 1.00 93.06 289 GLU A C 1
ATOM 2365 O O . GLU A 1 289 ? -20.947 0.253 -3.471 1.00 93.06 289 GLU A O 1
ATOM 2370 N N . ALA A 1 290 ? -19.894 -0.488 -5.305 1.00 91.06 290 ALA A N 1
ATOM 2371 C CA . ALA A 1 290 ? -18.612 -0.705 -4.633 1.00 91.06 290 ALA A CA 1
ATOM 2372 C C . ALA A 1 290 ? -17.985 0.601 -4.110 1.00 91.06 290 ALA A C 1
ATOM 2374 O O . ALA A 1 290 ? -17.383 0.624 -3.035 1.00 91.06 290 ALA A O 1
ATOM 2375 N N . ALA A 1 291 ? -18.116 1.692 -4.861 1.00 91.56 291 ALA A N 1
ATOM 2376 C CA . ALA A 1 291 ? -17.551 2.983 -4.497 1.00 91.56 291 ALA A CA 1
ATOM 2377 C C . ALA A 1 291 ? -18.370 3.711 -3.414 1.00 91.56 291 ALA A C 1
ATOM 2379 O O . ALA A 1 291 ? -17.787 4.374 -2.555 1.00 91.56 291 ALA A O 1
ATOM 2380 N N . ASP A 1 292 ? -19.689 3.530 -3.402 1.00 92.31 292 ASP A N 1
ATOM 2381 C CA . ASP A 1 292 ? -20.597 4.027 -2.366 1.00 92.31 292 ASP A CA 1
ATOM 2382 C C . ASP A 1 292 ? -20.396 3.268 -1.053 1.00 92.31 292 ASP A C 1
ATOM 2384 O O . ASP A 1 292 ? -20.276 3.882 0.012 1.00 92.31 292 ASP A O 1
ATOM 2388 N N . ALA A 1 293 ? -20.254 1.938 -1.125 1.00 90.50 293 ALA A N 1
ATOM 2389 C CA . ALA A 1 293 ? -19.873 1.120 0.023 1.00 90.50 293 ALA A CA 1
ATOM 2390 C C . ALA A 1 293 ? -18.535 1.586 0.621 1.00 90.50 293 ALA A C 1
ATOM 2392 O O . ALA A 1 293 ? -18.380 1.638 1.843 1.00 90.50 293 ALA A O 1
ATOM 2393 N N . GLU A 1 294 ? -17.582 1.981 -0.227 1.00 91.31 294 GLU A N 1
ATOM 2394 C CA . GLU A 1 294 ? -16.315 2.534 0.238 1.00 91.31 294 GLU A CA 1
ATOM 2395 C C . GLU A 1 294 ? -16.451 3.923 0.869 1.00 91.31 294 GLU A C 1
ATOM 2397 O O . GLU A 1 294 ? -15.843 4.185 1.907 1.00 91.31 294 GLU A O 1
ATOM 2402 N N . ASN A 1 295 ? -17.266 4.812 0.301 1.00 89.38 295 ASN A N 1
ATOM 2403 C CA . ASN A 1 295 ? -17.521 6.128 0.890 1.00 89.38 295 ASN A CA 1
ATOM 2404 C C . ASN A 1 295 ? -18.156 6.004 2.279 1.00 89.38 295 ASN A C 1
ATOM 2406 O O . ASN A 1 295 ? -17.676 6.628 3.225 1.00 89.38 295 ASN A O 1
ATOM 2410 N N . LYS A 1 296 ? -19.160 5.129 2.426 1.00 88.38 296 LYS A N 1
ATOM 2411 C CA . LYS A 1 296 ? -19.793 4.818 3.718 1.00 88.38 296 LYS A CA 1
ATOM 2412 C C . LYS A 1 296 ? -18.803 4.213 4.716 1.00 88.38 296 LYS A C 1
ATOM 2414 O O . LYS A 1 296 ? -18.920 4.399 5.925 1.00 88.38 296 LYS A O 1
ATOM 2419 N N . ARG A 1 297 ? -17.791 3.485 4.237 1.00 85.44 297 ARG A N 1
ATOM 2420 C CA . ARG A 1 297 ? -16.716 2.983 5.099 1.00 85.44 297 ARG A CA 1
ATOM 2421 C C . ARG A 1 297 ? -15.770 4.108 5.525 1.00 85.44 297 ARG A C 1
ATOM 2423 O O . ARG A 1 297 ? -15.352 4.115 6.679 1.00 85.44 297 ARG A O 1
ATOM 2430 N N . ASN A 1 298 ? -15.444 5.036 4.636 1.00 84.19 298 ASN A N 1
ATOM 2431 C CA . ASN A 1 298 ? -14.524 6.138 4.921 1.00 84.19 298 ASN A CA 1
ATOM 2432 C C . ASN A 1 298 ? -15.145 7.253 5.769 1.00 84.19 298 ASN A C 1
ATOM 2434 O O . ASN A 1 298 ? -14.398 7.996 6.405 1.00 84.19 298 ASN A O 1
ATOM 2438 N N . SER A 1 299 ? -16.475 7.361 5.830 1.00 81.81 299 SER A N 1
ATOM 2439 C CA . SER A 1 299 ? -17.124 8.200 6.831 1.00 81.81 299 SER A CA 1
ATOM 2440 C C . SER A 1 299 ? -16.871 7.614 8.218 1.00 81.81 299 SER A C 1
ATOM 2442 O O . SER A 1 299 ? -17.298 6.497 8.529 1.00 81.81 299 SER A O 1
ATOM 2444 N N . LEU A 1 300 ? -16.160 8.372 9.050 1.00 69.50 300 LEU A N 1
ATOM 2445 C CA . LEU A 1 300 ? -16.207 8.197 10.493 1.00 69.50 300 LEU A CA 1
ATOM 2446 C C . LEU A 1 300 ? -17.646 8.532 10.890 1.00 69.50 300 LEU A C 1
ATOM 2448 O O . LEU A 1 300 ? -17.994 9.706 10.925 1.00 69.50 300 LEU A O 1
ATOM 2452 N N . SER A 1 301 ? -18.498 7.521 11.067 1.00 51.47 301 SER A N 1
ATOM 2453 C CA . SER A 1 301 ? -19.789 7.724 11.725 1.00 51.47 301 SER A CA 1
ATOM 2454 C C . SER A 1 301 ? -19.505 8.413 13.058 1.00 51.47 301 SER A C 1
ATOM 2456 O O . SER A 1 301 ? -18.662 7.912 13.812 1.00 51.47 301 SER A O 1
ATOM 2458 N N . GLU A 1 302 ? -20.108 9.587 13.251 1.00 43.38 302 GLU A N 1
ATOM 2459 C CA . GLU A 1 302 ? -19.981 10.405 14.463 1.00 43.38 302 GLU A CA 1
ATOM 2460 C C . GLU A 1 302 ? -20.311 9.610 15.729 1.00 43.38 302 GLU A C 1
ATOM 2462 O O . GLU A 1 302 ? -21.233 8.763 15.678 1.00 43.38 302 GLU A O 1
#

pLDDT: mean 89.91, std 9.2, range [43.38, 98.56]